Protein AF-X2FZN8-F1 (afdb_monomer)

pLDDT: mean 71.17, std 12.43, range [37.75, 89.12]

Foldseek 3Di:
DLLVVLVVVLCQCVVDPDGGPPPPPPVVNVVSVVLSVCCCVVVPVCCVVCVPCVQPVVCVVQVHPGFPCNPLSVVLVVVNVVQVVVSVVPVPDDDDLSSLVSLLCRLPPVGDVPDDPVNDDLV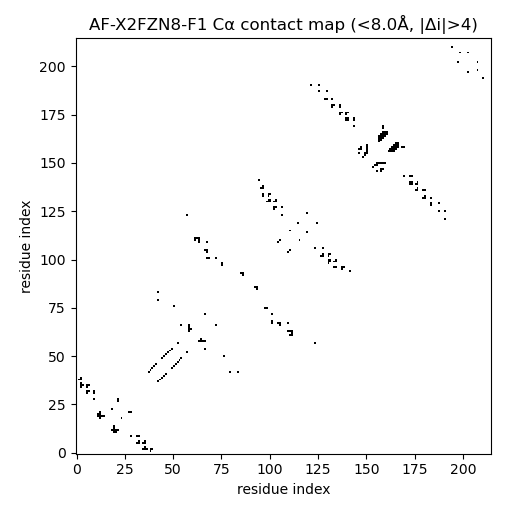SVLSNLVSVLSNVLRVLVVVLVVQVVCVVPVVDPQPPVVNVHNVVSSVVSVVVSVVSVVVSCVVSVVSVVVLPVCPVVDDDPVSVVVSVVSD

Nearest PDB structures (foldseek):
  8d4t-assembly1_N  TM=7.482E-01  e=1.351E-13  Bos taurus
  7vuw-assembly2_N  TM=7.518E-01  e=1.204E-12  Bos taurus
  5z62-assembly1_A  TM=7.438E-01  e=7.696E-13  Homo sapiens
  8pw6-assembly1_n  TM=7.459E-01  e=3.968E-12  Mus musculus
  3omi-assembly2_C  TM=7.260E-01  e=1.494E-10  Cereibacter sphaeroides 2.4.1

Sequence (215 aa):
MIGTAFSMAIRLELAGPGVQYLQADHQLYNVIVTAHAFVMIFFLVMPALIGGFGNIFVPLLIGAVDMAFPRLNNISFWLLPPALGLLLASSFVEQGAGTAMNFITTIINMRAPGLSLHRMPLFAWAVLVTAVLLLLSLPVLAGGITMLLTDRNFNTSFYEPAGGGDLLLYQHLFYLGMVYAILSIGILGFIVWSQHHLYAVGLDVDTRAYFTAAT

Mean predicted aligned error: 15.58 Å

Structure (mmCIF, N/CA/C/O backbone):
data_AF-X2FZN8-F1
#
_entry.id   AF-X2FZN8-F1
#
loop_
_atom_site.group_PDB
_atom_site.id
_atom_site.type_symbol
_atom_site.label_atom_id
_atom_site.label_alt_id
_atom_site.label_comp_id
_atom_site.label_asym_id
_atom_site.label_entity_id
_atom_site.label_seq_id
_atom_site.pdbx_PDB_ins_code
_atom_site.Cartn_x
_atom_site.Cartn_y
_atom_site.Cartn_z
_atom_site.occupancy
_atom_site.B_iso_or_equiv
_atom_site.auth_seq_id
_atom_site.auth_comp_id
_atom_site.auth_asym_id
_atom_site.auth_atom_id
_atom_site.pdbx_PDB_model_num
ATOM 1 N N . MET A 1 1 ? -8.483 6.553 -13.775 1.00 71.56 1 MET A N 1
ATOM 2 C CA . MET A 1 1 ? -8.469 6.746 -15.246 1.00 71.56 1 MET A CA 1
ATOM 3 C C . MET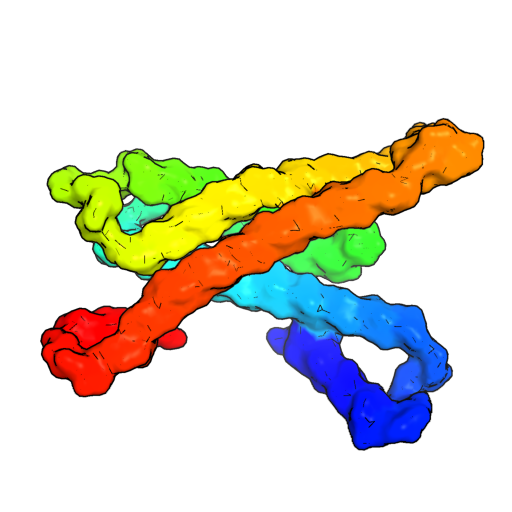 A 1 1 ? -7.064 6.601 -15.837 1.00 71.56 1 MET A C 1
ATOM 5 O O . MET A 1 1 ? -6.929 5.869 -16.805 1.00 71.56 1 MET A O 1
ATOM 9 N N . ILE A 1 2 ? -6.015 7.199 -15.247 1.00 78.44 2 ILE A N 1
ATOM 10 C CA . ILE A 1 2 ? -4.622 7.095 -15.748 1.00 78.44 2 ILE A CA 1
ATOM 11 C C . ILE A 1 2 ? -4.105 5.642 -15.791 1.00 78.44 2 ILE A C 1
ATOM 13 O O . ILE A 1 2 ? -3.610 5.202 -16.823 1.00 78.44 2 ILE A O 1
ATOM 17 N N . GLY A 1 3 ? -4.297 4.854 -14.725 1.00 81.31 3 GLY A N 1
ATOM 18 C CA . GLY A 1 3 ? -3.884 3.440 -14.715 1.00 81.31 3 GLY A CA 1
ATOM 19 C C . GLY A 1 3 ? -4.560 2.608 -15.813 1.00 81.31 3 GLY A C 1
ATOM 20 O O . GLY A 1 3 ? -3.917 1.792 -16.467 1.00 81.31 3 GLY A O 1
ATOM 21 N N . THR A 1 4 ? -5.839 2.865 -16.091 1.00 86.88 4 THR A N 1
ATOM 22 C CA . THR A 1 4 ? -6.588 2.213 -17.174 1.00 86.88 4 THR A CA 1
ATOM 23 C C . THR A 1 4 ? -6.071 2.628 -18.553 1.00 86.88 4 THR A C 1
ATOM 25 O O . THR A 1 4 ? -5.978 1.784 -19.438 1.00 86.88 4 THR A O 1
ATOM 28 N N . ALA A 1 5 ? -5.674 3.893 -18.727 1.00 86.25 5 ALA A N 1
ATOM 29 C CA . ALA A 1 5 ? -5.059 4.376 -19.962 1.00 86.25 5 ALA A CA 1
ATOM 30 C C . ALA A 1 5 ? -3.720 3.673 -20.246 1.00 86.25 5 ALA A C 1
ATOM 32 O O . ALA A 1 5 ? -3.507 3.216 -21.367 1.00 86.25 5 ALA A O 1
ATOM 33 N N . PHE A 1 6 ? -2.868 3.479 -19.231 1.00 81.38 6 PHE A N 1
ATOM 34 C CA . PHE A 1 6 ? -1.651 2.673 -19.383 1.00 81.38 6 PHE A CA 1
ATOM 35 C C . PHE A 1 6 ? -1.959 1.205 -19.708 1.00 81.38 6 PHE A C 1
ATOM 37 O O . PHE A 1 6 ? -1.318 0.634 -20.584 1.00 81.38 6 PHE A O 1
ATOM 44 N N . SER A 1 7 ? -2.992 0.611 -19.096 1.00 87.56 7 SER A N 1
ATOM 45 C CA . SER A 1 7 ? -3.443 -0.746 -19.456 1.00 87.56 7 SER A CA 1
ATOM 46 C C . SER A 1 7 ? -3.858 -0.844 -20.925 1.00 87.56 7 SER A C 1
ATOM 48 O O . SER A 1 7 ? -3.531 -1.817 -21.600 1.00 87.56 7 SER A O 1
ATOM 50 N N . MET A 1 8 ? -4.565 0.168 -21.431 1.00 89.12 8 MET A N 1
ATOM 51 C CA . MET A 1 8 ? -4.979 0.219 -22.831 1.00 89.12 8 MET A CA 1
ATOM 52 C C . MET A 1 8 ? -3.788 0.393 -23.771 1.00 89.12 8 MET A C 1
ATOM 54 O O . MET A 1 8 ? -3.728 -0.308 -24.773 1.00 89.12 8 MET A O 1
ATOM 58 N N . ALA A 1 9 ? -2.817 1.244 -23.433 1.00 83.12 9 ALA A N 1
ATOM 59 C CA . ALA A 1 9 ? -1.590 1.397 -24.215 1.00 83.12 9 ALA A CA 1
ATOM 60 C C . ALA A 1 9 ? -0.804 0.076 -24.317 1.00 83.12 9 ALA A C 1
ATOM 62 O O . ALA A 1 9 ? -0.385 -0.308 -25.405 1.00 83.12 9 ALA A O 1
ATOM 63 N N . ILE A 1 10 ? -0.693 -0.668 -23.211 1.00 84.44 10 ILE A N 1
ATOM 64 C CA . ILE A 1 10 ? -0.064 -1.998 -23.183 1.00 84.44 10 ILE A CA 1
ATOM 65 C C . ILE A 1 10 ? -0.816 -2.975 -24.096 1.00 84.44 10 ILE A C 1
ATOM 67 O O . ILE A 1 10 ? -0.207 -3.669 -24.906 1.00 84.44 10 ILE A O 1
ATOM 71 N N . ARG A 1 11 ? -2.151 -3.017 -23.999 1.00 88.19 11 ARG A N 1
ATOM 72 C CA . ARG A 1 11 ? -2.990 -3.908 -24.820 1.00 88.19 11 ARG A CA 1
ATOM 73 C C . ARG A 1 11 ? -2.940 -3.562 -26.308 1.00 88.19 11 ARG A C 1
ATOM 75 O O . ARG A 1 11 ? -3.023 -4.471 -27.123 1.00 88.19 11 ARG A O 1
ATOM 82 N N . LEU A 1 12 ? -2.814 -2.280 -26.653 1.00 87.88 12 LEU A N 1
ATOM 83 C CA . LEU A 1 12 ? -2.666 -1.825 -28.035 1.00 87.88 12 LEU A CA 1
ATOM 84 C C . LEU A 1 12 ? -1.311 -2.240 -28.621 1.00 87.88 12 LEU A C 1
ATOM 86 O O . LEU A 1 12 ? -1.271 -2.680 -29.764 1.00 87.88 12 LEU A O 1
ATOM 90 N N . GLU A 1 13 ? -0.228 -2.182 -27.840 1.00 81.25 13 GLU A N 1
ATOM 91 C CA . GLU A 1 13 ? 1.081 -2.672 -28.294 1.00 81.25 13 GLU A CA 1
ATOM 92 C C . GLU A 1 13 ? 1.098 -4.200 -28.479 1.00 81.25 13 GLU A C 1
ATOM 94 O O . GLU A 1 13 ? 1.717 -4.709 -29.404 1.00 81.25 13 GLU A O 1
ATOM 99 N N . LEU A 1 14 ? 0.367 -4.939 -27.640 1.00 86.69 14 LEU A N 1
ATOM 100 C CA . LEU A 1 14 ? 0.253 -6.404 -27.696 1.00 86.69 14 LEU A CA 1
ATOM 101 C C . LEU A 1 14 ? -0.835 -6.922 -28.658 1.00 86.69 14 LEU A C 1
ATOM 103 O O . LEU A 1 14 ? -1.095 -8.125 -28.690 1.00 86.69 14 LEU A O 1
ATOM 107 N N . ALA A 1 15 ? -1.499 -6.049 -29.421 1.00 89.12 15 ALA A N 1
ATOM 108 C CA . ALA A 1 15 ? -2.634 -6.431 -30.268 1.00 89.12 15 ALA A CA 1
ATOM 109 C C . ALA A 1 15 ? -2.245 -7.339 -31.452 1.00 89.12 15 ALA A C 1
ATOM 111 O O . ALA A 1 15 ? -3.090 -8.060 -31.983 1.00 89.12 15 ALA A O 1
ATOM 112 N N . GLY A 1 16 ? -0.974 -7.331 -31.852 1.00 83.81 16 GLY A N 1
ATOM 113 C CA . GLY A 1 16 ? -0.423 -8.195 -32.889 1.00 83.81 16 GLY A CA 1
ATOM 114 C C . GLY A 1 16 ? 1.075 -8.428 -32.680 1.00 83.81 16 GLY A C 1
ATOM 115 O O . GLY A 1 16 ? 1.718 -7.684 -31.941 1.00 83.81 16 GLY A O 1
ATOM 116 N N . PRO A 1 17 ? 1.653 -9.470 -33.298 1.00 78.62 17 PRO A N 1
ATOM 117 C CA . PRO A 1 17 ? 3.090 -9.705 -33.233 1.00 78.62 17 PRO A CA 1
ATOM 118 C C . PRO A 1 17 ? 3.859 -8.598 -33.973 1.00 78.62 17 PRO A C 1
ATOM 120 O O . PRO A 1 17 ? 3.476 -8.188 -35.067 1.00 78.62 17 PRO A O 1
ATOM 123 N N . GLY A 1 18 ? 4.974 -8.152 -33.391 1.00 79.12 18 GLY A N 1
ATOM 124 C CA . GLY A 1 18 ? 5.799 -7.064 -33.924 1.00 79.12 18 GLY A CA 1
ATOM 125 C C . GLY A 1 18 ? 5.493 -5.710 -33.283 1.00 79.12 18 GLY A C 1
ATOM 126 O O . GLY A 1 18 ? 4.642 -5.599 -32.408 1.00 79.12 18 GLY A O 1
ATOM 127 N N . VAL A 1 19 ? 6.222 -4.685 -33.710 1.00 83.50 19 VAL A N 1
ATOM 128 C CA . VAL A 1 19 ? 6.100 -3.318 -33.189 1.00 83.50 19 VAL A CA 1
ATOM 129 C C . VAL A 1 19 ? 4.829 -2.678 -33.729 1.00 83.50 19 VAL A C 1
ATOM 131 O O . VAL A 1 19 ? 4.667 -2.607 -34.947 1.00 83.50 19 VAL A O 1
ATOM 134 N N . GLN A 1 20 ? 3.962 -2.191 -32.841 1.00 83.62 20 GLN A N 1
ATOM 135 C CA . GLN A 1 20 ? 2.702 -1.563 -33.248 1.00 83.62 20 GLN A CA 1
ATOM 136 C C . GLN A 1 20 ? 2.790 -0.038 -33.132 1.00 83.62 20 GLN A C 1
ATOM 138 O O . GLN A 1 20 ? 2.893 0.664 -34.137 1.00 83.62 20 GLN A O 1
ATOM 143 N N . TYR A 1 21 ? 2.782 0.481 -31.904 1.00 81.06 21 TYR A N 1
ATOM 144 C CA . TYR A 1 21 ? 2.611 1.903 -31.602 1.00 81.06 21 TYR A CA 1
ATOM 145 C C . TYR A 1 21 ? 3.845 2.523 -30.943 1.00 81.06 21 TYR A C 1
ATOM 147 O O . TYR A 1 21 ? 4.103 3.710 -31.134 1.00 81.06 21 TYR A O 1
ATOM 155 N N . LEU A 1 22 ? 4.637 1.738 -30.209 1.00 74.88 22 LEU A N 1
ATOM 156 C CA . LEU A 1 22 ? 5.800 2.219 -29.454 1.00 74.88 22 LEU A CA 1
ATOM 157 C C . LEU A 1 22 ? 7.109 2.250 -30.256 1.00 74.88 22 LEU A C 1
ATOM 159 O O . LEU A 1 22 ? 8.172 2.417 -29.670 1.00 74.88 22 LEU A O 1
ATOM 163 N N . GLN A 1 23 ? 7.061 2.105 -31.585 1.00 79.75 23 GLN A N 1
ATOM 164 C CA . GLN A 1 23 ? 8.223 2.279 -32.478 1.00 79.75 23 GLN A CA 1
ATOM 165 C C . GLN A 1 23 ? 9.492 1.497 -32.057 1.00 79.75 23 GLN A C 1
ATOM 167 O O . GLN A 1 23 ? 10.608 1.948 -32.296 1.00 79.75 23 GLN A O 1
ATOM 172 N N . ALA A 1 24 ? 9.326 0.312 -31.460 1.00 75.88 24 ALA A N 1
ATOM 173 C CA . ALA A 1 24 ? 10.389 -0.561 -30.951 1.00 75.88 24 ALA A CA 1
ATOM 174 C C . ALA A 1 24 ? 11.104 -0.055 -29.684 1.00 75.88 24 ALA A C 1
ATOM 176 O O . ALA A 1 24 ? 12.127 -0.614 -29.290 1.00 75.88 24 ALA A O 1
ATOM 177 N N . ASP A 1 25 ? 10.565 0.960 -29.006 1.00 71.88 25 ASP A N 1
ATOM 178 C CA . ASP A 1 25 ? 11.080 1.413 -27.717 1.00 71.88 25 ASP A CA 1
ATOM 179 C C . ASP A 1 25 ? 10.605 0.491 -26.581 1.00 71.88 25 ASP A C 1
ATOM 181 O O . ASP A 1 25 ? 9.579 0.691 -25.920 1.00 71.88 25 ASP A O 1
ATOM 185 N N . HIS A 1 26 ? 11.389 -0.561 -26.352 1.00 69.38 26 HIS A N 1
ATOM 186 C CA . HIS A 1 26 ? 11.150 -1.535 -25.290 1.00 69.38 26 HIS A CA 1
ATOM 187 C C . HIS A 1 26 ? 11.318 -0.948 -23.882 1.00 69.38 26 HIS A C 1
ATOM 189 O O . HIS A 1 26 ? 10.719 -1.455 -22.931 1.00 69.38 26 HIS A O 1
ATOM 195 N N . GLN A 1 27 ? 12.103 0.122 -23.728 1.00 54.25 27 GLN A N 1
ATOM 196 C CA . GLN A 1 27 ? 12.298 0.755 -22.429 1.00 54.25 27 GLN A CA 1
ATOM 197 C C . GLN A 1 27 ? 11.059 1.555 -22.033 1.00 54.25 27 GLN A C 1
ATOM 199 O O . GLN A 1 27 ? 10.583 1.431 -20.903 1.00 54.25 27 GLN A O 1
ATOM 204 N N . LEU A 1 28 ? 10.486 2.311 -22.972 1.00 67.38 28 LEU A N 1
ATOM 205 C CA . LEU A 1 28 ? 9.227 3.018 -22.764 1.00 67.38 28 LEU A CA 1
ATOM 206 C C . LEU A 1 28 ? 8.085 2.048 -22.430 1.00 67.38 28 LEU A C 1
ATOM 208 O O . LEU A 1 28 ? 7.311 2.309 -21.509 1.00 67.38 28 LEU A O 1
ATOM 212 N N . TYR A 1 29 ? 8.019 0.896 -23.104 1.00 68.25 29 TYR A N 1
ATOM 213 C CA . TYR A 1 29 ? 7.052 -0.154 -22.776 1.00 68.25 29 TYR A CA 1
ATOM 214 C C . TYR A 1 29 ? 7.185 -0.630 -21.318 1.00 68.25 29 TYR A C 1
ATOM 216 O O . TYR A 1 29 ? 6.196 -0.663 -20.583 1.00 68.25 29 TYR A O 1
ATOM 224 N N . ASN A 1 30 ? 8.407 -0.925 -20.862 1.00 64.38 30 ASN A N 1
ATOM 225 C CA . ASN A 1 30 ? 8.654 -1.359 -19.484 1.00 64.38 30 ASN A CA 1
ATOM 226 C C . ASN A 1 30 ? 8.281 -0.282 -18.454 1.00 64.38 30 ASN A C 1
ATOM 228 O O . ASN A 1 30 ? 7.717 -0.605 -17.409 1.00 64.38 30 ASN A O 1
ATOM 232 N N . VAL A 1 31 ? 8.537 0.994 -18.755 1.00 67.00 31 VAL A N 1
ATOM 233 C CA . VAL A 1 31 ? 8.130 2.127 -17.906 1.00 67.00 31 VAL A CA 1
ATOM 234 C C . VAL A 1 31 ? 6.606 2.239 -17.820 1.00 67.00 31 VAL A C 1
ATOM 236 O O . VAL A 1 31 ? 6.066 2.445 -16.736 1.00 67.00 31 VAL A O 1
ATOM 239 N N . ILE A 1 32 ? 5.886 2.057 -18.931 1.00 71.75 32 ILE A N 1
ATOM 240 C CA . ILE A 1 32 ? 4.415 2.086 -18.942 1.00 71.75 32 ILE A CA 1
ATOM 241 C C . ILE A 1 32 ? 3.839 0.918 -18.127 1.00 71.75 32 ILE A C 1
ATOM 243 O O . ILE A 1 32 ? 2.883 1.108 -17.372 1.00 71.75 32 ILE A O 1
ATOM 247 N N . VAL A 1 33 ? 4.420 -0.281 -18.239 1.00 68.81 33 VAL A N 1
ATOM 248 C CA . VAL A 1 33 ? 3.990 -1.472 -17.485 1.00 68.81 33 VAL A CA 1
ATOM 249 C C . VAL A 1 33 ? 4.201 -1.294 -15.983 1.00 68.81 33 VAL A C 1
ATOM 251 O O . VAL A 1 33 ? 3.292 -1.573 -15.197 1.00 68.81 33 VAL A O 1
ATOM 254 N N . THR A 1 34 ? 5.367 -0.800 -15.565 1.00 62.66 34 THR A N 1
ATOM 255 C CA . THR A 1 34 ? 5.637 -0.560 -14.142 1.00 62.66 34 THR A CA 1
ATOM 256 C C . THR A 1 34 ? 4.762 0.571 -13.606 1.00 62.66 34 THR A C 1
ATOM 258 O O . THR A 1 34 ? 4.095 0.385 -12.588 1.00 62.66 34 THR A O 1
ATOM 261 N N . ALA A 1 35 ? 4.639 1.691 -14.325 1.00 68.81 35 ALA A N 1
ATOM 262 C CA . ALA A 1 35 ? 3.748 2.790 -13.950 1.00 68.81 35 ALA A CA 1
ATOM 263 C C . ALA A 1 35 ? 2.280 2.340 -13.833 1.00 68.81 35 ALA A C 1
ATOM 265 O O . ALA A 1 35 ? 1.588 2.736 -12.893 1.00 68.81 35 ALA A O 1
ATOM 266 N N . HIS A 1 36 ? 1.802 1.469 -14.730 1.00 77.31 36 HIS A N 1
ATOM 267 C CA . HIS A 1 36 ? 0.475 0.861 -14.626 1.00 77.31 36 HIS A CA 1
ATOM 268 C C . HIS A 1 36 ? 0.303 0.103 -13.303 1.00 77.31 36 HIS A C 1
ATOM 270 O O . HIS A 1 36 ? -0.671 0.344 -12.586 1.00 77.31 36 HIS A O 1
ATOM 276 N N . ALA A 1 37 ? 1.249 -0.774 -12.956 1.00 69.25 37 ALA A N 1
ATOM 277 C CA . ALA A 1 37 ? 1.183 -1.570 -11.734 1.00 69.25 37 ALA A CA 1
ATOM 278 C C . ALA A 1 37 ? 1.188 -0.692 -10.470 1.00 69.25 37 ALA A C 1
ATOM 280 O O . ALA A 1 37 ? 0.327 -0.860 -9.604 1.00 69.25 37 ALA A O 1
ATOM 281 N N . PHE A 1 38 ? 2.089 0.292 -10.391 1.00 68.94 38 PHE A N 1
ATOM 282 C CA . PHE A 1 38 ? 2.173 1.203 -9.246 1.00 68.94 38 PHE A CA 1
ATOM 283 C C . PHE A 1 38 ? 0.908 2.057 -9.086 1.00 68.94 38 PHE A C 1
ATOM 285 O O . PHE A 1 38 ? 0.356 2.138 -7.988 1.00 68.94 38 PHE A O 1
ATOM 292 N N . VAL A 1 39 ? 0.389 2.636 -10.176 1.00 78.56 39 VAL A N 1
ATOM 293 C CA . VAL A 1 39 ? -0.843 3.442 -10.135 1.00 78.56 39 VAL A CA 1
ATOM 294 C C . VAL A 1 39 ? -2.048 2.594 -9.723 1.00 78.56 39 VAL A C 1
ATOM 296 O O . VAL A 1 39 ? -2.865 3.035 -8.916 1.00 78.56 39 VAL A O 1
ATOM 299 N N . MET A 1 40 ? -2.181 1.372 -10.243 1.00 80.12 40 MET A N 1
ATOM 300 C CA . MET A 1 40 ? -3.319 0.514 -9.905 1.00 80.12 40 MET A CA 1
ATOM 301 C C . MET A 1 40 ? -3.260 0.026 -8.455 1.00 80.12 40 MET A C 1
ATOM 303 O O . MET A 1 40 ? -4.282 0.026 -7.774 1.00 80.12 40 MET A O 1
ATOM 307 N N . ILE A 1 41 ? -2.088 -0.352 -7.946 1.00 74.00 41 ILE A N 1
ATOM 308 C CA . ILE A 1 41 ? -1.973 -0.893 -6.588 1.00 74.00 41 ILE A CA 1
ATOM 309 C C . ILE A 1 41 ? -2.009 0.231 -5.543 1.00 74.00 41 ILE A C 1
ATOM 311 O O . ILE A 1 41 ? -2.880 0.225 -4.671 1.00 74.00 41 ILE A O 1
ATOM 315 N N . PHE A 1 42 ? -1.118 1.219 -5.640 1.00 71.56 42 PHE A N 1
ATOM 316 C CA . PHE A 1 42 ? -0.943 2.235 -4.596 1.00 71.56 42 PHE A CA 1
ATOM 317 C C . PHE A 1 42 ? -1.916 3.410 -4.693 1.00 71.56 42 PHE A C 1
ATOM 319 O O . PHE A 1 42 ? -2.186 4.042 -3.675 1.00 71.56 42 PHE A O 1
ATOM 326 N N . PHE A 1 43 ? -2.468 3.697 -5.877 1.00 76.75 43 PHE A N 1
ATOM 327 C CA . PHE A 1 43 ? -3.330 4.870 -6.090 1.00 76.75 43 PHE A CA 1
ATOM 328 C C . PHE A 1 43 ? -4.786 4.540 -6.417 1.00 76.75 43 PHE A C 1
ATOM 330 O O . PHE A 1 43 ? -5.627 5.438 -6.399 1.00 76.75 43 PHE A O 1
ATOM 337 N N . LEU A 1 44 ? -5.112 3.269 -6.668 1.00 79.38 44 LEU A N 1
ATOM 338 C CA . LEU A 1 44 ? -6.491 2.826 -6.870 1.00 79.38 44 LEU A CA 1
ATOM 339 C C . LEU A 1 44 ? -6.912 1.798 -5.818 1.00 79.38 44 LEU A C 1
ATOM 341 O O . LEU A 1 44 ? -7.806 2.084 -5.029 1.00 79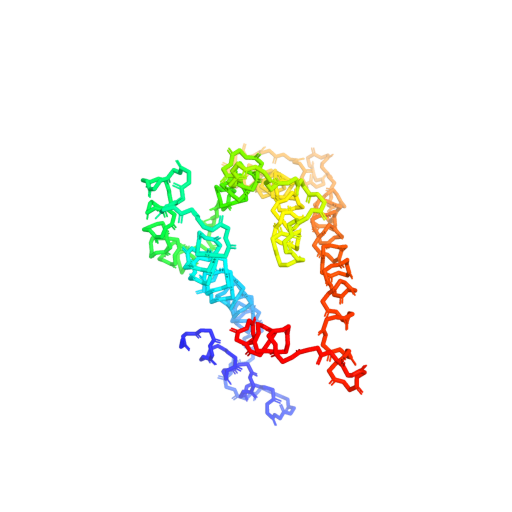.38 44 LEU A O 1
ATOM 345 N N . VAL A 1 45 ? -6.269 0.630 -5.771 1.00 78.81 45 VAL A N 1
ATOM 346 C CA . VAL A 1 45 ? -6.711 -0.487 -4.921 1.00 78.81 45 VAL A CA 1
ATOM 347 C C . VAL A 1 45 ? -6.523 -0.179 -3.437 1.00 78.81 45 VAL A C 1
ATOM 349 O O . VAL A 1 45 ? -7.494 -0.255 -2.685 1.00 78.81 45 VAL A O 1
ATOM 352 N N . MET A 1 46 ? -5.317 0.207 -3.000 1.00 79.25 46 MET A N 1
ATOM 353 C CA . MET A 1 46 ? -5.093 0.521 -1.584 1.00 79.25 46 MET A CA 1
ATOM 354 C C . MET A 1 46 ? -5.935 1.717 -1.113 1.00 79.25 46 MET A C 1
ATOM 356 O O . MET A 1 46 ? -6.618 1.579 -0.099 1.00 79.25 46 MET A O 1
ATOM 360 N N . PRO A 1 47 ? -5.993 2.865 -1.817 1.00 79.56 47 PRO A N 1
ATOM 361 C CA . PRO A 1 47 ? -6.809 3.982 -1.359 1.00 79.56 47 PRO A CA 1
ATOM 362 C C . PRO A 1 47 ? -8.303 3.679 -1.386 1.00 79.56 47 PRO A C 1
ATOM 364 O O . PRO A 1 47 ? -9.003 4.135 -0.494 1.00 79.56 47 PRO A O 1
ATOM 367 N N . ALA A 1 48 ? -8.807 2.897 -2.347 1.00 81.25 48 ALA A N 1
ATOM 368 C CA . ALA A 1 48 ? -10.223 2.539 -2.378 1.00 81.25 48 ALA A CA 1
ATOM 369 C C . ALA A 1 48 ? -10.593 1.580 -1.238 1.00 81.25 48 ALA A C 1
ATOM 371 O O . ALA A 1 48 ? -11.521 1.861 -0.482 1.00 81.25 48 ALA A O 1
ATOM 372 N N . LEU A 1 49 ? -9.854 0.476 -1.085 1.00 76.06 49 LEU A N 1
ATOM 373 C CA . LEU A 1 49 ? -10.165 -0.564 -0.099 1.00 76.06 49 LEU A CA 1
ATOM 374 C C . LEU A 1 49 ? -9.811 -0.140 1.327 1.00 76.06 49 LEU A C 1
ATOM 376 O O . LEU A 1 49 ? -10.614 -0.283 2.243 1.00 76.06 49 LEU A O 1
ATOM 380 N N . ILE A 1 50 ? -8.612 0.396 1.523 1.00 74.38 50 ILE A N 1
ATOM 381 C CA . ILE A 1 50 ? -8.084 0.721 2.848 1.00 74.38 50 ILE A CA 1
ATOM 382 C C . ILE A 1 50 ? -8.458 2.158 3.231 1.00 74.38 50 ILE A C 1
ATOM 384 O O . ILE A 1 50 ? -8.910 2.406 4.345 1.00 74.38 50 ILE A O 1
ATOM 388 N N . GLY A 1 51 ? -8.302 3.109 2.308 1.00 76.00 51 GLY A N 1
ATOM 389 C CA . GLY A 1 51 ? -8.582 4.525 2.564 1.00 76.00 51 GLY A CA 1
ATOM 390 C C . GLY A 1 51 ? -10.068 4.890 2.517 1.00 76.00 51 GLY A C 1
ATOM 391 O O . GLY A 1 51 ? -10.533 5.628 3.375 1.00 76.00 51 GLY A O 1
ATOM 392 N N . GLY A 1 52 ? -10.820 4.397 1.534 1.00 78.94 52 GLY A N 1
ATOM 393 C CA . GLY A 1 52 ? -12.241 4.693 1.358 1.00 78.94 52 GLY A CA 1
ATOM 394 C C . GLY A 1 52 ? -13.098 3.775 2.214 1.00 78.94 52 GLY A C 1
ATOM 395 O O . GLY A 1 52 ? -13.640 4.183 3.240 1.00 78.94 52 GLY A O 1
ATOM 396 N N . PHE A 1 53 ? -13.180 2.508 1.813 1.00 78.12 53 PHE A N 1
ATOM 397 C CA . PHE A 1 53 ? -14.000 1.515 2.498 1.00 78.12 53 PHE A CA 1
ATOM 398 C C . PHE A 1 53 ? -13.541 1.265 3.934 1.00 78.12 53 PHE A C 1
ATOM 400 O O . PHE A 1 53 ? -14.379 1.208 4.828 1.00 78.12 53 PHE A O 1
ATOM 407 N N . GLY A 1 54 ? -12.232 1.195 4.185 1.00 77.94 54 GLY A N 1
ATOM 408 C CA . GLY A 1 54 ? -11.695 1.056 5.537 1.00 77.94 54 GLY A CA 1
ATOM 409 C C . GLY A 1 54 ? -12.123 2.194 6.469 1.00 77.94 54 GLY A C 1
ATOM 410 O O . GLY A 1 54 ? -12.639 1.925 7.547 1.00 77.94 54 GLY A O 1
ATOM 411 N N . ASN A 1 55 ? -12.000 3.456 6.051 1.00 80.44 55 ASN A N 1
ATOM 412 C CA . ASN A 1 55 ? -12.375 4.593 6.902 1.00 80.44 55 ASN A CA 1
ATOM 413 C C . ASN A 1 55 ? -13.886 4.763 7.096 1.00 80.44 55 ASN A C 1
ATOM 415 O O . ASN A 1 55 ? -14.297 5.337 8.099 1.00 80.44 55 ASN A O 1
ATOM 419 N N . ILE A 1 56 ? -14.708 4.280 6.162 1.00 79.81 56 ILE A N 1
ATOM 420 C CA . ILE A 1 56 ? -16.172 4.367 6.260 1.00 79.81 56 ILE A CA 1
ATOM 421 C C . ILE A 1 56 ? -16.729 3.186 7.058 1.00 79.81 56 ILE A C 1
ATOM 423 O O . ILE A 1 56 ? -17.489 3.368 8.008 1.00 79.81 56 ILE A O 1
ATOM 427 N N . PHE A 1 57 ? -16.359 1.963 6.678 1.00 75.31 57 PHE A N 1
ATOM 428 C CA . PHE A 1 57 ? -16.967 0.763 7.234 1.00 75.31 57 PHE A CA 1
ATOM 429 C C . PHE A 1 57 ? -16.324 0.321 8.540 1.00 75.31 57 PHE A C 1
ATOM 431 O O . PHE A 1 57 ? -17.049 -0.152 9.404 1.00 75.31 57 PHE A O 1
ATOM 438 N N . VAL A 1 58 ? -15.012 0.476 8.750 1.00 77.25 58 VAL A N 1
ATOM 439 C CA . VAL A 1 58 ? -14.395 -0.020 9.996 1.00 77.25 58 VAL A CA 1
ATOM 440 C C . VAL A 1 58 ? -15.000 0.647 11.239 1.00 77.25 58 VAL A C 1
ATOM 442 O O . VAL A 1 58 ? -15.418 -0.107 12.118 1.00 77.25 58 VAL A O 1
ATOM 445 N N . PRO A 1 59 ? -15.149 1.988 11.330 1.00 80.56 59 PRO A N 1
ATOM 446 C CA . PRO A 1 59 ? -15.794 2.621 12.484 1.00 80.56 59 PRO A CA 1
ATOM 447 C C . PRO A 1 59 ? -17.260 2.208 12.639 1.00 80.56 59 PRO A C 1
ATOM 449 O O . PRO A 1 59 ? -17.690 1.857 13.737 1.00 80.56 59 PRO A O 1
ATOM 452 N N . LEU A 1 60 ? -18.001 2.155 11.528 1.00 84.38 60 LEU A N 1
ATOM 453 C CA . LEU A 1 60 ? -19.416 1.784 11.516 1.00 84.38 60 LEU A CA 1
ATOM 454 C C . LEU A 1 60 ? -19.642 0.344 12.005 1.00 84.38 60 LEU A C 1
ATOM 456 O O . LEU A 1 60 ? -20.534 0.095 12.812 1.00 84.38 60 LEU A O 1
ATOM 460 N N . LEU A 1 61 ? -18.814 -0.599 11.552 1.00 81.25 61 LEU A N 1
ATOM 461 C CA . LEU A 1 61 ? -18.933 -2.024 11.863 1.00 81.25 61 LEU A CA 1
ATOM 462 C C . LEU A 1 61 ? -18.544 -2.368 13.303 1.00 81.25 61 LEU A C 1
ATOM 464 O O . LEU A 1 61 ? -19.026 -3.364 13.837 1.00 81.25 61 LEU A O 1
ATOM 468 N N . ILE A 1 62 ? -17.680 -1.569 13.935 1.00 73.38 62 ILE A N 1
ATOM 469 C CA . ILE A 1 62 ? -17.297 -1.754 15.344 1.00 73.38 62 ILE A CA 1
ATOM 470 C C . ILE A 1 62 ? -18.072 -0.835 16.298 1.00 73.38 62 ILE A C 1
ATOM 472 O O . ILE A 1 62 ? -17.828 -0.877 17.503 1.00 73.38 62 ILE A O 1
ATOM 476 N N . GLY A 1 63 ? -18.990 -0.011 15.779 1.00 82.75 63 GLY A N 1
ATOM 477 C CA . GLY A 1 63 ? -19.768 0.955 16.559 1.00 82.75 63 GLY A CA 1
ATOM 478 C C . GLY A 1 63 ? -18.942 2.120 17.118 1.00 82.75 63 GLY A C 1
ATOM 479 O O . GLY A 1 63 ? -19.340 2.729 18.110 1.00 82.75 63 GLY A O 1
ATOM 480 N N . ALA A 1 64 ? -17.782 2.412 16.526 1.00 87.25 64 ALA A N 1
ATOM 481 C CA . ALA A 1 64 ? -16.951 3.547 16.907 1.00 87.25 64 ALA A CA 1
ATOM 482 C C . ALA A 1 64 ? -17.455 4.838 16.248 1.00 87.25 64 ALA A C 1
ATOM 484 O O . ALA A 1 64 ? -17.893 4.841 15.099 1.00 87.25 64 ALA A O 1
ATOM 485 N N . VAL A 1 65 ? -17.357 5.946 16.985 1.00 86.50 65 VAL A N 1
ATOM 486 C CA . VAL A 1 65 ? -17.765 7.275 16.501 1.00 86.50 65 VAL A CA 1
ATOM 487 C C . VAL A 1 65 ? -16.806 7.802 15.425 1.00 86.50 65 VAL A C 1
ATOM 489 O O . VAL A 1 65 ? -17.253 8.464 14.495 1.00 86.50 65 VAL A O 1
ATOM 492 N N . ASP A 1 66 ? -15.504 7.515 15.545 1.00 84.06 66 ASP A N 1
ATOM 493 C CA . ASP A 1 66 ? -14.457 7.922 14.596 1.00 84.06 66 ASP A CA 1
ATOM 494 C C . ASP A 1 66 ? -13.188 7.050 14.777 1.00 84.06 66 ASP A C 1
ATOM 496 O O . ASP A 1 66 ? -13.106 6.231 15.698 1.00 84.06 66 ASP A O 1
ATOM 500 N N . MET A 1 67 ? -12.189 7.230 13.909 1.00 84.12 67 MET A N 1
ATOM 501 C CA . MET A 1 67 ? -10.863 6.594 13.959 1.00 84.12 67 MET A CA 1
ATOM 502 C C . MET A 1 67 ? -9.989 7.127 15.117 1.00 84.12 67 MET A C 1
ATOM 504 O O . MET A 1 67 ? -10.176 8.245 15.588 1.00 84.12 67 MET A O 1
ATOM 508 N N . ALA A 1 68 ? -8.968 6.365 15.544 1.00 72.81 68 ALA A N 1
ATOM 509 C CA . ALA A 1 68 ? -8.133 6.668 16.732 1.00 72.81 68 ALA A CA 1
ATOM 510 C C . ALA A 1 68 ? -7.420 8.011 16.660 1.00 72.81 68 ALA A C 1
ATOM 512 O O . ALA A 1 68 ? -7.301 8.746 17.641 1.00 72.81 68 ALA A O 1
ATOM 513 N N . PHE A 1 69 ? -6.919 8.308 15.466 1.00 82.25 69 PHE A N 1
ATOM 514 C CA . PHE A 1 69 ? -6.140 9.493 15.175 1.00 82.25 69 PHE A CA 1
ATOM 515 C C . PHE A 1 69 ? -6.775 10.213 13.981 1.00 82.25 69 PHE A C 1
ATOM 517 O O . PHE A 1 69 ? -6.224 10.154 12.879 1.00 82.25 69 PHE A O 1
ATOM 524 N N . PRO A 1 70 ? -7.909 10.922 14.161 1.00 78.62 70 PRO A N 1
ATOM 525 C CA . PRO A 1 70 ? -8.652 11.524 13.048 1.00 78.62 70 PRO A CA 1
ATOM 526 C C . PRO A 1 70 ? -7.792 12.478 12.215 1.00 78.62 70 PRO A C 1
ATOM 528 O O . PRO A 1 70 ? -7.867 12.513 10.990 1.00 78.62 70 PRO A O 1
ATOM 531 N N . ARG A 1 71 ? -6.886 13.212 12.877 1.00 77.12 71 ARG A N 1
ATOM 532 C CA . ARG A 1 71 ? -5.959 14.142 12.217 1.00 77.12 71 ARG A CA 1
ATOM 533 C C . ARG A 1 71 ? -4.892 13.424 11.388 1.00 77.12 71 ARG A C 1
ATOM 535 O O . ARG A 1 71 ? -4.598 13.871 10.286 1.00 77.12 71 ARG A O 1
ATOM 542 N N . LEU A 1 72 ? -4.338 12.316 11.884 1.00 75.50 72 LEU A N 1
ATOM 543 C CA . LEU A 1 72 ? -3.352 11.520 11.143 1.00 75.50 72 LEU A CA 1
ATOM 544 C C . LEU A 1 72 ? -4.012 10.782 9.973 1.00 75.50 72 LEU A C 1
ATOM 546 O O . LEU A 1 72 ? -3.441 10.712 8.888 1.00 75.50 72 LEU A O 1
ATOM 550 N N . ASN A 1 73 ? -5.247 10.316 10.166 1.00 80.25 73 ASN A N 1
ATOM 551 C CA . ASN A 1 73 ? -6.056 9.735 9.105 1.00 80.25 73 ASN A CA 1
ATOM 552 C C . ASN A 1 73 ? -6.353 10.755 7.992 1.00 80.25 73 ASN A C 1
ATOM 554 O O . ASN A 1 73 ? -6.147 10.463 6.817 1.00 80.25 73 ASN A O 1
ATOM 558 N N . ASN A 1 74 ? -6.724 11.989 8.353 1.00 82.62 74 ASN A N 1
ATOM 559 C CA . ASN A 1 74 ? -6.910 13.078 7.393 1.00 82.62 74 ASN A CA 1
ATOM 560 C C . ASN A 1 74 ? -5.607 13.390 6.633 1.00 82.62 74 ASN A C 1
ATOM 562 O O . ASN A 1 74 ? -5.610 13.485 5.409 1.00 82.62 74 ASN A O 1
ATOM 566 N N . ILE A 1 75 ? -4.467 13.469 7.334 1.00 80.50 75 ILE A N 1
ATOM 567 C CA . ILE A 1 75 ? -3.153 13.656 6.695 1.00 80.50 75 ILE A CA 1
ATOM 568 C C . ILE A 1 75 ? -2.837 12.514 5.719 1.00 80.50 75 ILE A C 1
ATOM 570 O O . ILE A 1 75 ? -2.306 12.783 4.648 1.00 80.50 75 ILE A O 1
ATOM 574 N N . SER A 1 76 ? -3.192 11.263 6.035 1.00 73.88 76 SER A N 1
ATOM 575 C CA . SER A 1 76 ? -2.951 10.124 5.137 1.00 73.88 76 SER A CA 1
ATOM 576 C C . SER A 1 76 ? -3.670 10.261 3.790 1.00 73.88 76 SER A C 1
ATOM 578 O O . SER A 1 76 ? -3.097 9.915 2.760 1.00 73.88 76 SER A O 1
ATOM 580 N N . PHE A 1 77 ? -4.874 10.848 3.776 1.00 79.88 77 PHE A N 1
ATOM 581 C CA . PHE A 1 77 ? -5.584 11.184 2.543 1.00 79.88 77 PHE A CA 1
ATOM 582 C C . PHE A 1 77 ? -4.892 12.325 1.791 1.00 79.88 77 PHE A C 1
ATOM 584 O O . PHE A 1 77 ? -4.642 12.214 0.594 1.00 79.88 77 PHE A O 1
ATOM 591 N N . TRP A 1 78 ? -4.525 13.402 2.491 1.00 78.62 78 TRP A N 1
ATOM 592 C CA . TRP A 1 78 ? -3.846 14.551 1.881 1.00 78.62 78 TRP A CA 1
ATOM 593 C C . TRP A 1 78 ? -2.430 14.254 1.406 1.00 78.62 78 TRP A C 1
ATOM 595 O O . TRP A 1 78 ? -1.912 14.999 0.581 1.00 78.62 78 TRP A O 1
ATOM 605 N N . LEU A 1 79 ? -1.816 13.168 1.875 1.00 77.44 79 LEU A N 1
ATOM 606 C CA . LEU A 1 79 ? -0.560 12.675 1.332 1.00 77.44 79 LEU A CA 1
ATOM 607 C C . LEU A 1 79 ? -0.741 12.001 -0.034 1.00 77.44 79 LEU A C 1
ATOM 609 O O . LEU A 1 79 ? 0.231 11.933 -0.774 1.00 77.44 79 LEU A O 1
ATOM 613 N N . LEU A 1 80 ? -1.945 11.545 -0.411 1.00 77.62 80 LEU A N 1
ATOM 614 C CA . LEU A 1 80 ? -2.167 10.847 -1.685 1.00 77.62 80 LEU A CA 1
ATOM 615 C C . LEU A 1 80 ? -1.973 11.750 -2.917 1.00 77.62 80 LEU A C 1
ATOM 617 O O . LEU A 1 80 ? -1.266 11.322 -3.825 1.00 77.62 80 LEU A O 1
ATOM 621 N N . PRO A 1 81 ? -2.518 12.984 -3.002 1.00 77.69 81 PRO A N 1
ATOM 622 C CA . PRO A 1 81 ? -2.253 13.871 -4.139 1.00 77.69 81 PRO A CA 1
ATOM 623 C C . PRO A 1 81 ? -0.770 14.240 -4.337 1.00 77.69 81 PRO A C 1
ATOM 625 O O . PRO A 1 81 ? -0.286 14.098 -5.461 1.00 77.69 81 PRO A O 1
ATOM 628 N N . PRO A 1 82 ? -0.006 14.661 -3.305 1.00 72.19 82 PRO A N 1
ATOM 629 C CA . PRO A 1 82 ? 1.424 14.871 -3.447 1.00 72.19 82 PRO A CA 1
ATOM 630 C C . PRO A 1 82 ? 2.175 13.554 -3.629 1.00 72.19 82 PRO A C 1
ATOM 632 O O . PRO A 1 82 ? 3.151 13.580 -4.350 1.00 72.19 82 PRO A O 1
ATOM 635 N N . ALA A 1 83 ? 1.735 12.406 -3.100 1.00 64.94 83 ALA A N 1
ATOM 636 C CA . ALA A 1 83 ? 2.338 11.107 -3.417 1.00 64.94 83 ALA A CA 1
ATOM 637 C C . ALA A 1 83 ? 2.091 10.686 -4.870 1.00 64.94 83 ALA A C 1
ATOM 639 O O . ALA A 1 83 ? 2.941 10.025 -5.439 1.00 64.94 83 ALA A O 1
ATOM 640 N N . LEU A 1 84 ? 0.970 11.070 -5.490 1.00 69.69 84 LEU A N 1
ATOM 641 C CA . LEU A 1 84 ? 0.700 10.829 -6.911 1.00 69.69 84 LEU A CA 1
ATOM 642 C C . LEU A 1 84 ? 1.538 11.767 -7.778 1.00 69.69 84 LEU A C 1
ATOM 644 O O . LEU A 1 84 ? 2.139 11.327 -8.750 1.00 69.69 84 LEU A O 1
ATOM 648 N N . GLY A 1 85 ? 1.604 13.050 -7.413 1.00 66.75 85 GLY A N 1
ATOM 649 C CA . GLY A 1 85 ? 2.502 14.012 -8.053 1.00 66.75 85 GLY A CA 1
ATOM 650 C C . GLY A 1 85 ? 3.964 13.599 -7.901 1.00 66.75 85 GLY A C 1
ATOM 651 O O . GLY A 1 85 ? 4.723 13.650 -8.863 1.00 66.75 85 GLY A O 1
ATOM 652 N N . LEU A 1 86 ? 4.324 13.101 -6.719 1.00 62.56 86 LEU A N 1
ATOM 653 C CA . LEU A 1 86 ? 5.610 12.497 -6.446 1.00 62.56 86 LEU A CA 1
ATOM 654 C C . LEU A 1 86 ? 5.760 11.187 -7.189 1.00 62.56 86 LEU A C 1
ATOM 656 O O . LEU A 1 86 ? 6.835 11.046 -7.690 1.00 62.56 86 LEU A O 1
ATOM 660 N N . LEU A 1 87 ? 4.773 10.303 -7.369 1.00 61.94 87 LEU A N 1
ATOM 661 C CA . LEU A 1 87 ? 4.896 9.065 -8.163 1.00 61.94 87 LEU A CA 1
ATOM 662 C C . LEU A 1 87 ? 5.191 9.382 -9.630 1.00 61.94 87 LEU A C 1
ATOM 664 O O . LEU A 1 87 ? 6.061 8.785 -10.260 1.00 61.94 87 LEU A O 1
ATOM 668 N N . LEU A 1 88 ? 4.461 10.358 -10.167 1.00 61.62 88 LEU A N 1
ATOM 669 C CA . LEU A 1 88 ? 4.675 10.874 -11.513 1.00 61.62 88 LEU A CA 1
ATOM 670 C C . LEU A 1 88 ? 6.047 11.559 -11.639 1.00 61.62 88 LEU A C 1
ATOM 672 O O . LEU A 1 88 ? 6.652 11.496 -12.704 1.00 61.62 88 LEU A O 1
ATOM 676 N N . ALA A 1 89 ? 6.566 12.149 -10.556 1.00 53.72 89 ALA A N 1
ATOM 677 C CA . ALA A 1 89 ? 7.952 12.611 -10.456 1.00 53.72 89 ALA A CA 1
ATOM 678 C C . ALA A 1 89 ? 8.950 11.486 -10.062 1.00 53.72 89 ALA A C 1
ATOM 680 O O . ALA A 1 89 ? 10.149 11.588 -10.328 1.00 53.72 89 ALA A O 1
ATOM 681 N N . SER A 1 90 ? 8.470 10.382 -9.477 1.00 41.81 90 SER A N 1
ATOM 682 C CA . SER A 1 90 ? 9.213 9.303 -8.808 1.00 41.81 90 SER A CA 1
ATOM 683 C C . SER A 1 90 ? 9.481 8.144 -9.752 1.00 41.81 90 SER A C 1
ATOM 685 O O . SER A 1 90 ? 9.850 7.051 -9.320 1.00 41.81 90 SER A O 1
ATOM 687 N N . SER A 1 91 ? 9.581 8.459 -11.037 1.00 49.12 91 SER A N 1
ATOM 688 C CA . SER A 1 91 ? 10.771 8.004 -11.752 1.00 49.12 91 SER A CA 1
ATOM 689 C C . SER A 1 91 ? 12.066 8.093 -10.900 1.00 49.12 91 SER A C 1
ATOM 691 O O . SER A 1 91 ? 13.000 7.358 -11.197 1.00 49.12 91 SER A O 1
ATOM 693 N N . PHE A 1 92 ? 12.109 8.888 -9.806 1.00 37.75 92 PHE A N 1
ATOM 694 C CA . PHE A 1 92 ? 13.129 8.865 -8.747 1.00 37.75 92 PHE A CA 1
ATOM 695 C C . PHE A 1 92 ? 12.623 9.087 -7.273 1.00 37.75 92 PHE A C 1
ATOM 697 O O . PHE A 1 92 ? 12.810 10.182 -6.760 1.00 37.75 92 PHE A O 1
ATOM 704 N N . VAL A 1 93 ? 12.140 8.050 -6.539 1.00 39.56 93 VAL A N 1
ATOM 705 C CA . VAL A 1 93 ? 12.095 7.902 -5.025 1.00 39.56 93 VAL A CA 1
ATOM 706 C C . VAL A 1 93 ? 10.735 8.021 -4.259 1.00 39.56 93 VAL A C 1
ATOM 708 O O . VAL A 1 93 ? 9.964 8.947 -4.482 1.00 39.56 93 VAL A O 1
ATOM 711 N N . GLU A 1 94 ? 10.482 7.090 -3.302 1.00 47.75 94 GLU A N 1
ATOM 712 C CA . GLU A 1 94 ? 9.212 6.781 -2.570 1.00 47.75 94 GLU A CA 1
ATOM 713 C C . GLU A 1 94 ? 9.215 6.936 -1.012 1.00 47.75 94 GLU A C 1
ATOM 715 O O . GLU A 1 94 ? 10.291 7.036 -0.420 1.00 47.75 94 GLU A O 1
ATOM 720 N N . GLN A 1 95 ? 8.022 6.818 -0.349 1.00 42.47 95 GLN A N 1
ATOM 721 C CA . GLN A 1 95 ? 7.776 6.167 0.982 1.00 42.47 95 GLN A CA 1
ATOM 722 C C . GLN A 1 95 ? 6.269 6.031 1.404 1.00 42.47 95 GLN A C 1
ATOM 724 O O . GLN A 1 95 ? 5.482 6.936 1.141 1.00 42.47 95 GLN A O 1
ATOM 729 N N . GLY A 1 96 ? 5.864 4.954 2.130 1.00 44.19 96 GLY A N 1
ATOM 730 C CA . GLY A 1 96 ? 4.443 4.638 2.462 1.00 44.19 96 GLY A CA 1
ATOM 731 C C . GLY A 1 96 ? 4.109 3.848 3.760 1.00 44.19 96 GLY A C 1
ATOM 732 O O . GLY A 1 96 ? 3.108 3.139 3.800 1.00 44.19 96 GLY A O 1
ATOM 733 N N . ALA A 1 97 ? 4.889 3.946 4.845 1.00 44.03 97 ALA A N 1
ATOM 734 C CA . ALA A 1 97 ? 4.715 3.107 6.055 1.00 44.03 97 ALA A CA 1
ATOM 735 C C . ALA A 1 97 ? 3.607 3.531 7.058 1.00 44.03 97 ALA A C 1
ATOM 737 O O . ALA A 1 97 ? 3.262 2.769 7.964 1.00 44.03 97 ALA A O 1
ATOM 738 N N . GLY A 1 98 ? 3.033 4.733 6.931 1.00 48.16 98 GLY A N 1
ATOM 739 C CA . GLY A 1 98 ? 2.151 5.310 7.962 1.00 48.16 98 GLY A CA 1
ATOM 740 C C . GLY A 1 98 ? 0.759 4.673 8.090 1.00 48.16 98 GLY A C 1
ATOM 741 O O . GLY A 1 98 ? 0.162 4.700 9.166 1.00 48.16 98 GLY A O 1
ATOM 742 N N . THR A 1 99 ? 0.234 4.072 7.024 1.00 54.00 99 THR A N 1
ATOM 743 C CA . THR A 1 99 ? -1.125 3.504 6.991 1.00 54.00 99 THR A CA 1
ATOM 744 C C . THR A 1 99 ? -1.244 2.213 7.802 1.00 54.00 99 THR A C 1
ATOM 746 O O . THR A 1 99 ? -2.225 2.042 8.521 1.00 54.00 99 THR A O 1
ATOM 749 N N . ALA A 1 100 ? -0.235 1.338 7.777 1.00 60.16 100 ALA A N 1
ATOM 750 C CA . ALA A 1 100 ? -0.259 0.051 8.481 1.00 60.16 100 ALA A CA 1
ATOM 751 C C . ALA A 1 100 ? -0.360 0.198 10.014 1.00 60.16 100 ALA A C 1
ATOM 753 O O . ALA A 1 100 ? -1.171 -0.470 10.659 1.00 60.16 100 ALA A O 1
ATOM 754 N N . MET A 1 101 ? 0.404 1.122 10.610 1.00 62.69 101 MET A N 1
ATOM 755 C CA . MET A 1 101 ? 0.379 1.341 12.065 1.00 62.69 101 MET A CA 1
ATOM 756 C C . MET A 1 101 ? -0.966 1.882 12.573 1.00 62.69 101 MET A C 1
ATOM 758 O O . MET A 1 101 ? -1.377 1.566 13.693 1.00 62.69 101 MET A O 1
ATOM 762 N N . ASN A 1 102 ? -1.683 2.654 11.751 1.00 68.56 102 ASN A N 1
ATOM 763 C CA . ASN A 1 102 ? -2.997 3.189 12.107 1.00 68.56 102 ASN A CA 1
ATOM 764 C C . ASN A 1 102 ? -4.046 2.068 12.258 1.00 68.56 102 ASN A C 1
ATOM 766 O O . ASN A 1 102 ? -4.800 2.044 13.232 1.00 68.56 102 ASN A O 1
ATOM 770 N N . PHE A 1 103 ? -4.047 1.074 11.363 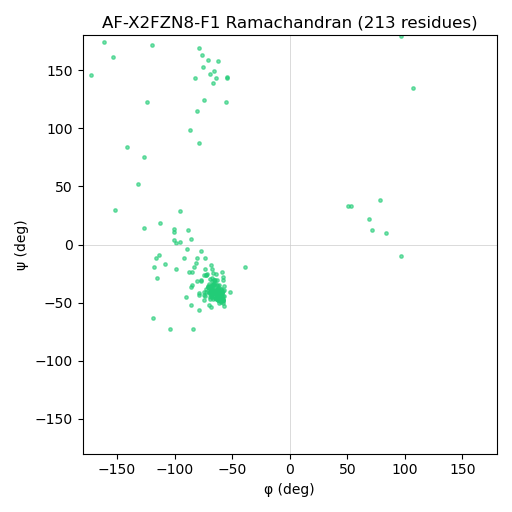1.00 70.19 103 PHE A N 1
ATOM 771 C CA . PHE A 1 103 ? -4.970 -0.065 11.462 1.00 70.19 103 PHE A CA 1
ATOM 772 C C . PHE A 1 103 ? -4.681 -0.964 12.661 1.00 70.19 103 PHE A C 1
ATOM 774 O O . PHE A 1 103 ? -5.611 -1.342 13.372 1.00 70.19 103 PHE A O 1
ATOM 781 N N . ILE A 1 104 ? -3.407 -1.267 12.928 1.00 77.88 104 ILE A N 1
ATOM 782 C CA . ILE A 1 104 ? -3.021 -2.112 14.068 1.00 77.88 104 ILE A CA 1
ATOM 783 C C . ILE A 1 104 ? -3.485 -1.469 15.379 1.00 77.88 104 ILE A C 1
ATOM 785 O O . ILE A 1 104 ? -4.148 -2.109 16.194 1.00 77.88 104 ILE A O 1
ATOM 789 N N . THR A 1 105 ? -3.185 -0.184 15.574 1.00 74.62 105 THR A N 1
ATOM 790 C CA . THR A 1 105 ? -3.546 0.536 16.804 1.00 74.62 105 THR A CA 1
ATOM 791 C C . THR A 1 105 ? -5.055 0.706 16.962 1.00 74.62 105 THR A C 1
ATOM 793 O O . THR A 1 105 ? -5.566 0.501 18.062 1.00 74.62 105 THR A O 1
ATOM 796 N N . THR A 1 106 ? -5.781 0.992 15.878 1.00 72.56 106 THR A N 1
ATOM 797 C CA . THR A 1 106 ? -7.249 1.102 15.885 1.00 72.56 106 THR A CA 1
ATOM 798 C C . THR A 1 106 ? -7.901 -0.221 16.286 1.00 72.56 106 THR A C 1
ATOM 800 O O . THR A 1 106 ? -8.702 -0.266 17.220 1.00 72.56 106 THR A O 1
ATOM 803 N N . ILE A 1 107 ? -7.503 -1.328 15.653 1.00 81.50 107 ILE A N 1
ATOM 804 C CA . ILE A 1 107 ? -8.079 -2.649 15.932 1.00 81.50 107 ILE A CA 1
ATOM 805 C C . ILE A 1 107 ? -7.720 -3.121 17.343 1.00 81.50 107 ILE A C 1
ATOM 807 O O . ILE A 1 107 ? -8.535 -3.790 17.977 1.00 81.50 107 ILE A O 1
ATOM 811 N N . ILE A 1 108 ? -6.532 -2.781 17.861 1.00 86.12 108 ILE A N 1
ATOM 812 C CA . ILE A 1 108 ? -6.089 -3.216 19.193 1.00 86.12 108 ILE A CA 1
ATOM 813 C C . ILE A 1 108 ? -6.719 -2.393 20.325 1.00 86.12 108 ILE A C 1
ATOM 815 O O . ILE A 1 108 ? -7.129 -2.985 21.327 1.00 86.12 108 ILE A O 1
ATOM 819 N N . ASN A 1 109 ? -6.822 -1.071 20.169 1.00 80.38 109 ASN A N 1
ATOM 820 C CA . ASN A 1 109 ? -7.104 -0.159 21.283 1.00 80.38 109 ASN A CA 1
ATOM 821 C C . ASN A 1 109 ? -8.507 0.462 21.270 1.00 80.38 109 ASN A C 1
ATOM 823 O O . ASN A 1 109 ? -8.933 0.966 22.304 1.00 80.38 109 ASN A O 1
ATOM 827 N N . MET A 1 110 ? -9.237 0.426 20.150 1.00 82.75 110 MET A N 1
ATOM 828 C CA . MET A 1 110 ? -10.533 1.119 20.022 1.00 82.75 110 MET A CA 1
ATOM 829 C C . MET A 1 110 ? -11.751 0.205 19.892 1.00 82.75 110 MET A C 1
ATOM 831 O O . MET A 1 110 ? -12.810 0.630 19.434 1.00 82.75 110 MET A O 1
ATOM 835 N N . ARG A 1 111 ? -11.630 -1.067 20.266 1.00 87.19 111 ARG A N 1
ATOM 836 C CA . ARG A 1 111 ? -12.780 -1.980 20.226 1.00 87.19 111 ARG A CA 1
ATOM 837 C C . ARG A 1 111 ? -13.863 -1.529 21.205 1.00 87.19 111 ARG A C 1
ATOM 839 O O . ARG A 1 111 ? -13.551 -1.104 22.317 1.00 87.19 111 ARG A O 1
ATOM 846 N N . ALA A 1 112 ? -15.125 -1.694 20.811 1.00 79.94 112 ALA A N 1
ATOM 847 C CA . ALA A 1 112 ? -16.261 -1.438 21.687 1.00 79.94 112 ALA A CA 1
ATOM 848 C C . ALA A 1 112 ? -16.148 -2.235 23.006 1.00 79.94 112 ALA A C 1
ATOM 850 O O . ALA A 1 112 ? -15.696 -3.390 22.991 1.00 79.94 112 ALA A O 1
ATOM 851 N N . PRO A 1 113 ? -16.572 -1.664 24.150 1.00 74.62 113 PRO A N 1
ATOM 852 C CA . PRO A 1 113 ? -16.591 -2.375 25.424 1.00 74.62 113 PRO A CA 1
ATOM 853 C C . PRO A 1 113 ? -17.401 -3.675 25.313 1.00 74.62 113 PRO A C 1
ATOM 855 O O . PRO A 1 113 ? -18.568 -3.656 24.933 1.00 74.62 113 PRO A O 1
ATOM 858 N N . GLY A 1 114 ? -16.776 -4.815 25.623 1.00 80.75 114 GLY A N 1
ATOM 859 C CA . GLY A 1 114 ? -17.385 -6.148 25.494 1.00 80.75 114 GLY A CA 1
ATOM 860 C C . GLY A 1 114 ? -17.041 -6.907 24.203 1.00 80.75 114 GLY A C 1
ATOM 861 O O . GLY A 1 114 ? -17.294 -8.111 24.129 1.00 80.75 114 GLY A O 1
ATOM 862 N N . LEU A 1 115 ? -16.398 -6.263 23.219 1.00 82.44 115 LEU A N 1
ATOM 863 C CA . LEU A 1 115 ? -15.904 -6.924 22.009 1.00 82.44 115 LEU A CA 1
ATOM 864 C C . LEU A 1 115 ? -14.495 -7.499 22.235 1.00 82.44 115 LEU A C 1
ATOM 866 O O . LEU A 1 115 ? -13.476 -6.809 22.148 1.00 82.44 115 LEU A O 1
ATOM 870 N N . SER A 1 116 ? -14.428 -8.797 22.519 1.00 83.50 116 SER A N 1
ATOM 871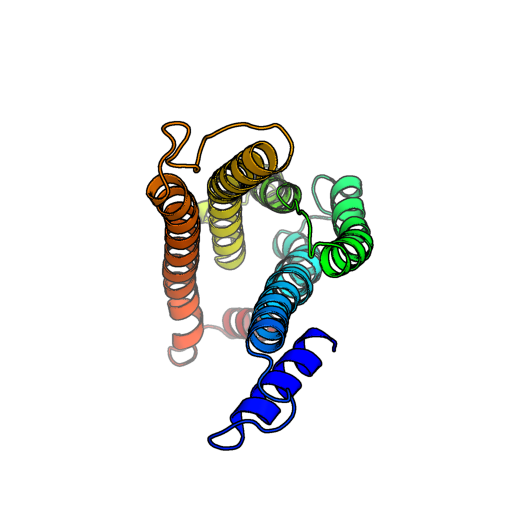 C CA . SER A 1 116 ? -13.168 -9.538 22.621 1.00 83.50 116 SER A CA 1
ATOM 872 C C . SER A 1 116 ? -12.548 -9.823 21.247 1.00 83.50 116 SER A C 1
ATOM 874 O O . SER A 1 116 ? -13.260 -9.999 20.263 1.00 83.50 116 SER A O 1
ATOM 876 N N . LEU A 1 117 ? -11.218 -9.964 21.189 1.00 79.12 117 LEU A N 1
ATOM 877 C CA . LEU A 1 117 ? -10.438 -10.124 19.947 1.00 79.12 117 LEU A CA 1
ATOM 878 C C . LEU A 1 117 ? -10.947 -11.256 19.027 1.00 79.12 117 LEU A C 1
ATOM 880 O O . LEU A 1 117 ? -11.045 -11.102 17.815 1.00 79.12 117 LEU A O 1
ATOM 884 N N . HIS A 1 118 ? -11.338 -12.388 19.608 1.00 80.75 118 HIS A N 1
ATOM 885 C CA . HIS A 1 118 ? -11.841 -13.553 18.873 1.00 80.75 118 HIS A CA 1
ATOM 886 C C . HIS A 1 118 ? -13.263 -13.376 18.310 1.00 80.75 118 HIS A C 1
ATOM 888 O O . HIS A 1 118 ? -13.703 -14.197 17.517 1.00 80.75 118 HIS A O 1
ATOM 894 N N . ARG A 1 119 ? -13.987 -12.327 18.720 1.00 73.94 119 ARG A N 1
ATOM 895 C CA . ARG A 1 119 ? -15.352 -12.021 18.255 1.00 73.94 119 ARG A CA 1
ATOM 896 C C . ARG A 1 119 ? -15.381 -10.920 17.195 1.00 73.94 119 ARG A C 1
ATOM 898 O O . ARG A 1 119 ? -16.458 -10.487 16.805 1.00 73.94 119 ARG A O 1
ATOM 905 N N . MET A 1 120 ? -14.218 -10.432 16.760 1.00 78.19 120 MET A N 1
ATOM 906 C CA . MET A 1 120 ? -14.150 -9.420 15.708 1.00 78.19 120 MET A CA 1
ATOM 907 C C . MET A 1 120 ? -14.573 -10.010 14.353 1.00 78.19 120 MET A C 1
ATOM 909 O O . MET A 1 120 ? -14.256 -11.171 14.080 1.00 78.19 120 MET A O 1
ATOM 913 N N . PRO A 1 121 ? -15.217 -9.218 13.476 1.00 75.44 121 PRO A N 1
ATOM 914 C CA . PRO A 1 121 ? -15.532 -9.642 12.116 1.00 75.44 121 PRO A CA 1
ATOM 915 C C . PRO A 1 121 ? -14.285 -10.115 11.359 1.00 75.44 121 PRO A C 1
ATOM 917 O O . PRO A 1 121 ? -13.206 -9.531 11.499 1.00 75.44 121 PRO A O 1
ATOM 920 N N . LEU A 1 122 ? -14.436 -11.132 10.504 1.00 66.31 122 LEU A N 1
ATOM 921 C CA . LEU A 1 122 ? -13.331 -11.684 9.706 1.00 66.31 122 LEU A CA 1
ATOM 922 C C . LEU A 1 122 ? -12.661 -10.631 8.813 1.00 66.31 122 LEU A C 1
ATOM 924 O O . LEU A 1 122 ? -11.454 -10.687 8.606 1.00 66.31 122 LEU A O 1
ATOM 928 N N . PHE A 1 123 ? -13.407 -9.619 8.359 1.00 67.12 123 PHE A N 1
ATOM 929 C CA . PHE A 1 123 ? -12.843 -8.483 7.630 1.00 67.12 123 PHE A CA 1
ATOM 930 C C . PHE A 1 123 ? -11.852 -7.666 8.481 1.00 67.12 123 PHE A C 1
ATOM 932 O O . PHE A 1 123 ? -10.766 -7.333 8.016 1.00 67.12 123 PHE A O 1
ATOM 939 N N . ALA A 1 124 ? -12.168 -7.398 9.753 1.00 67.38 124 ALA A N 1
ATOM 940 C CA . ALA A 1 124 ? -11.242 -6.719 10.661 1.00 67.38 124 ALA A CA 1
ATOM 941 C C . ALA A 1 124 ? -9.999 -7.581 10.945 1.00 67.38 124 ALA A C 1
ATOM 943 O O . ALA A 1 124 ? -8.891 -7.057 11.031 1.00 67.38 124 ALA A O 1
ATOM 944 N N . TRP A 1 125 ? -10.155 -8.907 11.015 1.00 74.38 125 TRP A N 1
ATOM 945 C CA . TRP A 1 125 ? -9.026 -9.839 11.086 1.00 74.38 125 TRP A CA 1
ATOM 946 C C . TRP A 1 125 ? -8.152 -9.807 9.830 1.00 74.38 125 TRP A C 1
ATOM 948 O O . TRP A 1 125 ? -6.931 -9.728 9.943 1.00 74.38 125 TRP A O 1
ATOM 958 N N . ALA A 1 126 ? -8.762 -9.810 8.646 1.00 64.88 126 ALA A N 1
ATOM 959 C CA . ALA A 1 126 ? -8.063 -9.693 7.371 1.00 64.88 126 ALA A CA 1
ATOM 960 C C . ALA A 1 126 ? -7.247 -8.390 7.301 1.00 64.88 126 ALA A C 1
ATOM 962 O O . ALA A 1 126 ? -6.053 -8.413 6.989 1.00 64.88 126 ALA A O 1
ATOM 963 N N . VAL A 1 127 ? -7.845 -7.258 7.680 1.00 68.69 127 VAL A N 1
ATOM 964 C CA . VAL A 1 127 ? -7.153 -5.961 7.731 1.00 68.69 127 VAL A CA 1
ATOM 965 C C . VAL A 1 127 ? -6.029 -5.961 8.773 1.00 68.69 127 VAL A C 1
ATOM 967 O O . VAL A 1 127 ? -4.944 -5.466 8.477 1.00 68.69 127 VAL A O 1
ATOM 970 N N . LEU A 1 128 ? -6.229 -6.560 9.954 1.00 78.44 128 LEU A N 1
ATOM 971 C CA . LEU A 1 128 ? -5.190 -6.664 10.987 1.00 78.44 128 LEU A CA 1
ATOM 972 C C . LEU A 1 128 ? -3.981 -7.472 10.501 1.00 78.44 128 LEU A C 1
ATOM 974 O O . LEU A 1 128 ? -2.846 -7.021 10.644 1.00 78.44 128 LEU A O 1
ATOM 978 N N . VAL A 1 129 ? -4.220 -8.641 9.901 1.00 78.06 129 VAL A N 1
ATOM 979 C CA . VAL A 1 129 ? -3.161 -9.502 9.352 1.00 78.06 129 VAL A CA 1
ATOM 980 C C . VAL A 1 129 ? -2.410 -8.773 8.238 1.00 78.06 129 VAL A C 1
ATOM 982 O O . VAL A 1 129 ? -1.181 -8.724 8.258 1.00 78.06 129 VAL A O 1
ATOM 985 N N . THR A 1 130 ? -3.132 -8.128 7.319 1.00 70.19 130 THR A N 1
ATOM 986 C CA . THR A 1 130 ? -2.530 -7.333 6.236 1.00 70.19 130 THR A CA 1
ATOM 987 C C . THR A 1 130 ? -1.676 -6.194 6.788 1.00 70.19 130 THR A C 1
ATOM 989 O O . THR A 1 130 ? -0.550 -5.993 6.344 1.00 70.19 130 THR A O 1
ATOM 992 N N . ALA A 1 131 ? -2.173 -5.461 7.786 1.00 69.94 131 ALA A N 1
ATOM 993 C CA . ALA A 1 131 ? -1.463 -4.333 8.375 1.00 69.94 131 ALA A CA 1
ATOM 994 C C . ALA A 1 131 ? -0.177 -4.767 9.098 1.00 69.94 131 ALA A C 1
ATOM 996 O O . ALA A 1 131 ? 0.849 -4.105 8.961 1.00 69.94 131 ALA A O 1
ATOM 997 N N . VAL A 1 132 ? -0.193 -5.898 9.810 1.00 79.06 132 VAL A N 1
ATOM 998 C CA . VAL A 1 132 ? 1.015 -6.465 10.436 1.00 79.06 132 VAL A CA 1
ATOM 999 C C . VAL A 1 132 ? 2.043 -6.863 9.376 1.00 79.06 132 VAL A C 1
ATOM 1001 O O . VAL A 1 132 ? 3.220 -6.535 9.508 1.00 79.06 132 VAL A O 1
ATOM 1004 N N . LEU A 1 133 ? 1.613 -7.518 8.298 1.00 74.38 133 LEU A N 1
ATOM 1005 C CA . LEU A 1 133 ? 2.519 -7.959 7.237 1.00 74.38 133 LEU A CA 1
ATOM 1006 C C . LEU A 1 133 ? 3.086 -6.783 6.430 1.00 74.38 133 LEU A C 1
ATOM 1008 O O . LEU A 1 133 ? 4.268 -6.791 6.085 1.00 74.38 133 LEU A O 1
ATOM 1012 N N . LEU A 1 134 ? 2.300 -5.729 6.202 1.00 69.00 134 LEU A N 1
ATOM 1013 C CA . LEU A 1 134 ? 2.790 -4.471 5.631 1.00 69.00 134 LEU A CA 1
ATOM 1014 C C . LEU A 1 134 ? 3.810 -3.794 6.554 1.00 69.00 134 LEU A C 1
ATOM 1016 O O . LEU A 1 134 ? 4.863 -3.367 6.091 1.00 69.00 134 LEU A O 1
ATOM 1020 N N . LEU A 1 135 ? 3.553 -3.745 7.864 1.00 73.31 135 LEU A N 1
ATOM 1021 C CA . LEU A 1 135 ? 4.490 -3.153 8.821 1.00 73.31 135 LEU A CA 1
ATOM 1022 C C . LEU A 1 135 ? 5.834 -3.896 8.867 1.00 73.31 135 LEU A C 1
ATOM 1024 O O . LEU A 1 135 ? 6.869 -3.259 9.031 1.00 73.31 135 LEU A O 1
ATOM 1028 N N . LEU A 1 136 ? 5.830 -5.222 8.712 1.00 74.19 136 LEU A N 1
ATOM 1029 C CA . LEU A 1 136 ? 7.050 -6.035 8.711 1.00 74.19 136 LEU A CA 1
ATOM 1030 C C . LEU A 1 136 ? 7.785 -6.022 7.362 1.00 74.19 136 LEU A C 1
ATOM 1032 O O . LEU A 1 136 ? 9.010 -6.115 7.334 1.00 74.19 136 LEU A O 1
ATOM 1036 N N . SER A 1 137 ? 7.064 -5.897 6.245 1.00 69.12 137 SER A N 1
ATOM 1037 C CA . SER A 1 137 ? 7.651 -5.947 4.896 1.00 69.12 137 SER A CA 1
ATOM 1038 C C . SER A 1 137 ? 8.175 -4.597 4.399 1.00 69.12 137 SER A C 1
ATOM 1040 O O . SER A 1 137 ? 9.223 -4.547 3.753 1.00 69.12 137 SER A O 1
ATOM 1042 N N . LEU A 1 138 ? 7.499 -3.490 4.722 1.00 71.06 138 LEU A N 1
ATOM 1043 C CA . LEU A 1 138 ? 7.874 -2.158 4.236 1.00 71.06 138 LEU A CA 1
ATOM 1044 C C . LEU A 1 138 ? 9.264 -1.682 4.700 1.00 71.06 138 LEU A C 1
ATOM 1046 O O . LEU A 1 138 ? 9.959 -1.084 3.879 1.00 71.06 138 LEU A O 1
ATOM 1050 N N . PRO A 1 139 ? 9.739 -1.954 5.934 1.00 71.50 139 PRO A N 1
ATOM 1051 C CA . PRO A 1 139 ? 11.096 -1.593 6.346 1.00 71.50 139 PRO A CA 1
ATOM 1052 C C . PRO A 1 139 ? 12.184 -2.303 5.535 1.00 71.50 139 PRO A C 1
ATOM 1054 O O . PRO A 1 139 ? 13.219 -1.706 5.252 1.00 71.50 139 PRO A O 1
ATOM 1057 N N . VAL A 1 140 ? 11.948 -3.555 5.125 1.00 73.44 140 VAL A N 1
ATOM 1058 C CA . VAL A 1 140 ? 12.900 -4.334 4.314 1.00 73.44 140 VAL A CA 1
ATOM 1059 C C . VAL A 1 140 ? 13.008 -3.741 2.909 1.00 73.44 140 VAL A C 1
ATOM 1061 O O . VAL A 1 140 ? 14.113 -3.523 2.413 1.00 73.44 140 VAL A O 1
ATOM 1064 N N . LEU A 1 141 ? 11.867 -3.401 2.301 1.00 69.44 141 LEU A N 1
ATOM 1065 C CA . LEU A 1 141 ? 11.824 -2.724 1.005 1.00 69.44 141 LEU A CA 1
ATOM 1066 C C . LEU A 1 141 ? 12.463 -1.326 1.075 1.00 69.44 141 LEU A C 1
ATOM 1068 O O . LEU A 1 141 ? 13.303 -0.987 0.243 1.00 69.44 141 LEU A O 1
ATOM 1072 N N . ALA A 1 142 ? 12.114 -0.536 2.094 1.00 68.88 142 ALA A N 1
ATOM 1073 C CA . ALA A 1 142 ? 12.669 0.797 2.308 1.00 68.88 142 ALA A CA 1
ATOM 1074 C C . ALA A 1 142 ? 14.186 0.753 2.538 1.00 68.88 142 ALA A C 1
ATOM 1076 O O . ALA A 1 142 ? 14.909 1.584 1.991 1.00 68.88 142 ALA A O 1
ATOM 1077 N N . GLY A 1 143 ? 14.680 -0.236 3.287 1.00 74.69 143 GLY A N 1
ATOM 1078 C CA . GLY A 1 143 ? 16.109 -0.473 3.479 1.00 74.69 143 GLY A CA 1
ATOM 1079 C C . GLY A 1 143 ? 16.821 -0.805 2.169 1.00 74.69 143 GLY A C 1
ATOM 1080 O O . GLY A 1 143 ? 17.829 -0.176 1.855 1.00 74.69 143 GLY A O 1
ATOM 1081 N N . GLY A 1 144 ? 16.268 -1.723 1.367 1.00 78.56 144 GLY A N 1
ATOM 1082 C CA . GLY A 1 144 ? 16.805 -2.076 0.046 1.00 78.56 144 GLY A CA 1
ATOM 1083 C C . GLY A 1 144 ? 16.890 -0.886 -0.914 1.00 78.56 144 GLY A C 1
ATOM 1084 O O . GLY A 1 144 ? 17.914 -0.662 -1.556 1.00 78.56 144 GLY A O 1
ATOM 1085 N N . ILE A 1 145 ? 15.834 -0.071 -0.971 1.00 76.62 145 ILE A N 1
ATOM 1086 C CA . ILE A 1 145 ? 15.805 1.137 -1.807 1.00 76.62 145 ILE A CA 1
ATOM 1087 C C . ILE A 1 145 ? 16.779 2.194 -1.276 1.00 76.62 145 ILE A C 1
ATOM 1089 O O . ILE A 1 145 ? 17.487 2.814 -2.062 1.00 76.62 145 ILE A O 1
ATOM 1093 N N . THR A 1 146 ? 16.858 2.389 0.042 1.00 78.00 146 THR A N 1
ATOM 1094 C CA . THR A 1 146 ? 17.787 3.358 0.646 1.00 78.00 146 THR A CA 1
ATOM 1095 C C . THR A 1 146 ? 19.236 2.982 0.354 1.00 78.00 146 THR A C 1
ATOM 1097 O O . THR A 1 146 ? 19.995 3.846 -0.069 1.00 78.00 146 THR A O 1
ATOM 1100 N N . MET A 1 147 ? 19.601 1.702 0.487 1.00 79.31 147 MET A N 1
ATOM 1101 C CA . MET A 1 147 ? 20.930 1.198 0.119 1.00 79.31 147 MET A CA 1
ATOM 1102 C C . MET A 1 147 ? 21.235 1.409 -1.373 1.00 79.31 147 MET A C 1
ATOM 1104 O O . MET A 1 147 ? 22.333 1.823 -1.735 1.00 79.31 147 MET A O 1
ATOM 1108 N N . LEU A 1 148 ? 20.246 1.213 -2.252 1.00 79.06 148 LEU A N 1
ATOM 1109 C CA . LEU A 1 148 ? 20.414 1.464 -3.686 1.00 79.06 148 LEU A CA 1
ATOM 1110 C C .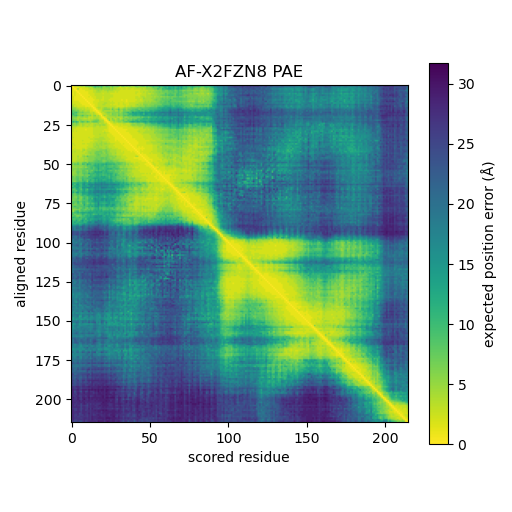 LEU A 1 148 ? 20.611 2.958 -3.971 1.00 79.06 148 LEU A C 1
ATOM 1112 O O . LEU A 1 148 ? 21.401 3.343 -4.831 1.00 79.06 148 LEU A O 1
ATOM 1116 N N . LEU A 1 149 ? 19.891 3.820 -3.255 1.00 80.12 149 LEU A N 1
ATOM 1117 C CA . LEU A 1 149 ? 20.026 5.265 -3.388 1.00 80.12 149 LEU A CA 1
ATOM 1118 C C . LEU A 1 149 ? 21.357 5.770 -2.841 1.00 80.12 149 LEU A C 1
ATOM 1120 O O . LEU A 1 149 ? 21.906 6.715 -3.407 1.00 80.12 149 LEU A O 1
ATOM 1124 N N . THR A 1 150 ? 21.895 5.159 -1.785 1.00 81.44 150 THR A N 1
ATOM 1125 C CA . THR A 1 150 ? 23.228 5.505 -1.288 1.00 81.44 150 THR A CA 1
ATOM 1126 C C . THR A 1 150 ? 24.323 5.057 -2.243 1.00 81.44 150 THR A C 1
ATOM 1128 O O . THR A 1 150 ? 25.251 5.830 -2.477 1.00 81.44 150 THR A O 1
ATOM 1131 N N . ASP A 1 151 ? 24.173 3.897 -2.889 1.00 81.94 151 ASP A N 1
ATOM 1132 C CA . ASP A 1 151 ? 25.143 3.435 -3.891 1.00 81.94 151 ASP A CA 1
ATOM 1133 C C . ASP A 1 151 ? 25.187 4.386 -5.092 1.00 81.94 151 ASP A C 1
ATOM 1135 O O . ASP A 1 151 ? 26.254 4.730 -5.594 1.00 81.94 151 ASP A O 1
ATOM 1139 N N . ARG A 1 152 ? 24.023 4.901 -5.508 1.00 81.62 152 ARG A N 1
ATOM 1140 C CA . ARG A 1 152 ? 23.920 5.818 -6.653 1.00 81.62 152 ARG A CA 1
ATOM 1141 C C . ARG A 1 152 ? 24.355 7.252 -6.363 1.00 81.62 152 ARG A C 1
ATOM 1143 O O . ARG A 1 152 ? 24.801 7.927 -7.285 1.00 81.62 152 ARG A O 1
ATOM 1150 N N . ASN A 1 153 ? 24.169 7.738 -5.135 1.00 84.50 153 ASN A N 1
ATOM 1151 C CA . ASN A 1 153 ? 24.300 9.170 -4.831 1.00 84.50 153 ASN A CA 1
ATOM 1152 C C . ASN A 1 153 ? 25.414 9.505 -3.832 1.00 84.50 153 ASN A C 1
ATOM 1154 O O . ASN A 1 153 ? 25.845 10.653 -3.769 1.00 84.50 153 ASN A O 1
ATOM 1158 N N . PHE A 1 154 ? 25.877 8.532 -3.047 1.00 88.12 154 PHE A N 1
ATOM 1159 C CA . PHE A 1 154 ? 26.823 8.743 -1.948 1.00 88.12 154 PHE A CA 1
ATOM 1160 C C . PHE A 1 154 ? 28.065 7.842 -2.042 1.00 88.12 154 PHE A C 1
ATOM 1162 O O . PHE A 1 154 ? 28.828 7.763 -1.082 1.00 88.12 154 PHE A O 1
ATOM 1169 N N . ASN A 1 155 ? 28.298 7.209 -3.201 1.00 84.75 155 ASN A N 1
ATOM 1170 C CA . ASN A 1 155 ? 29.433 6.317 -3.470 1.00 84.75 155 ASN A CA 1
ATOM 1171 C C . ASN A 1 155 ? 29.582 5.181 -2.440 1.00 84.75 155 ASN A C 1
ATOM 1173 O O . ASN A 1 155 ? 30.699 4.772 -2.122 1.00 84.75 155 ASN A O 1
ATOM 1177 N N . THR A 1 156 ? 28.469 4.685 -1.894 1.00 85.56 156 THR A N 1
ATOM 1178 C CA . THR A 1 156 ? 28.489 3.420 -1.151 1.00 85.56 156 THR A CA 1
ATOM 1179 C C . THR A 1 156 ? 28.561 2.243 -2.133 1.00 85.56 156 THR A C 1
ATOM 1181 O O . THR A 1 156 ? 28.342 2.414 -3.333 1.00 85.56 156 THR A O 1
ATOM 1184 N N . SER A 1 157 ? 28.924 1.056 -1.648 1.00 84.25 157 SER A N 1
ATOM 1185 C CA . SER A 1 157 ? 29.082 -0.146 -2.478 1.00 84.25 157 SER A CA 1
ATOM 1186 C C . SER A 1 157 ? 28.372 -1.363 -1.880 1.00 84.25 157 SER A C 1
ATOM 1188 O O . SER A 1 157 ? 28.974 -2.419 -1.700 1.00 84.25 157 SER A O 1
ATOM 1190 N N . PHE A 1 158 ? 27.086 -1.228 -1.544 1.00 82.06 158 PHE A N 1
ATOM 1191 C CA . PHE A 1 158 ? 26.278 -2.340 -1.031 1.00 82.06 158 PHE A CA 1
ATOM 1192 C C . PHE A 1 158 ? 25.990 -3.403 -2.106 1.00 82.06 158 PHE A C 1
ATOM 1194 O O . PHE A 1 158 ? 26.021 -4.599 -1.807 1.00 82.06 158 PHE A O 1
ATOM 1201 N N . TYR A 1 159 ? 25.744 -2.984 -3.351 1.00 82.25 159 TYR A N 1
ATOM 1202 C CA . TYR A 1 159 ? 25.372 -3.857 -4.473 1.00 82.25 159 TYR A CA 1
ATOM 1203 C C . TYR A 1 159 ? 26.400 -3.890 -5.610 1.00 82.25 159 TYR A C 1
ATOM 1205 O O . TYR A 1 159 ? 26.303 -4.742 -6.489 1.00 82.25 159 TYR A O 1
ATOM 1213 N N . GLU A 1 160 ? 27.378 -2.981 -5.605 1.00 81.31 160 GLU A N 1
ATOM 1214 C CA . GLU A 1 160 ? 28.403 -2.873 -6.647 1.00 81.31 160 GLU A CA 1
ATOM 1215 C C . GLU A 1 160 ? 29.533 -3.907 -6.432 1.00 81.31 160 GLU A C 1
ATOM 1217 O O . GLU A 1 160 ? 30.291 -3.783 -5.459 1.00 81.31 160 GLU A O 1
ATOM 1222 N N . PRO A 1 161 ? 29.728 -4.896 -7.334 1.00 79.19 161 PRO A N 1
ATOM 1223 C CA . PRO A 1 161 ? 30.748 -5.937 -7.160 1.00 79.19 161 PRO A CA 1
ATOM 1224 C C . PRO A 1 161 ? 32.175 -5.388 -7.143 1.00 79.19 161 PRO A C 1
ATOM 1226 O O . PRO A 1 161 ? 33.043 -5.927 -6.458 1.00 79.19 161 PRO A O 1
ATOM 1229 N N . ALA A 1 162 ? 32.420 -4.289 -7.866 1.00 80.06 162 ALA A N 1
ATOM 1230 C CA . ALA A 1 162 ? 33.722 -3.625 -7.900 1.00 80.06 162 ALA A CA 1
ATOM 1231 C C . ALA A 1 162 ? 34.140 -3.055 -6.530 1.00 80.06 162 ALA A C 1
ATOM 1233 O O . ALA A 1 162 ? 35.332 -2.925 -6.260 1.00 80.06 162 ALA A O 1
ATOM 1234 N N . GLY A 1 163 ? 33.173 -2.743 -5.661 1.00 79.00 163 GLY A N 1
ATOM 1235 C CA . GLY A 1 163 ? 33.397 -2.266 -4.295 1.00 79.00 163 GLY A CA 1
ATOM 1236 C C . GLY A 1 163 ? 33.222 -3.342 -3.217 1.00 79.00 163 GLY A C 1
ATOM 1237 O O . GLY A 1 163 ? 33.156 -2.996 -2.039 1.00 79.00 163 GLY A O 1
ATOM 1238 N N . GLY A 1 164 ? 33.117 -4.622 -3.603 1.00 80.50 164 GLY A N 1
ATOM 1239 C CA . GLY A 1 164 ? 32.916 -5.756 -2.692 1.00 80.50 164 GLY A CA 1
ATOM 1240 C C . GLY A 1 164 ? 31.461 -6.024 -2.283 1.00 80.50 164 GLY A C 1
ATOM 1241 O O . GLY A 1 164 ? 31.239 -6.827 -1.378 1.00 80.50 164 GLY A O 1
ATOM 1242 N N . GLY A 1 165 ? 30.487 -5.365 -2.922 1.00 81.94 165 GLY A N 1
ATOM 1243 C CA . GLY A 1 165 ? 29.054 -5.588 -2.717 1.00 81.94 165 GLY A CA 1
ATOM 1244 C C . GLY A 1 165 ? 28.517 -6.829 -3.441 1.00 81.94 165 GLY A C 1
ATOM 1245 O O . GLY A 1 165 ? 29.194 -7.418 -4.284 1.00 81.94 165 GLY A O 1
ATOM 1246 N N . ASP A 1 166 ? 27.278 -7.219 -3.126 1.00 84.81 166 ASP A N 1
ATOM 1247 C CA . ASP A 1 166 ? 26.626 -8.408 -3.695 1.00 84.81 166 ASP A CA 1
ATOM 1248 C C . ASP A 1 166 ? 25.284 -8.064 -4.363 1.00 84.81 166 ASP A C 1
ATOM 1250 O O . ASP A 1 166 ? 24.352 -7.567 -3.728 1.00 84.81 166 ASP A O 1
ATOM 1254 N N . LEU A 1 167 ? 25.156 -8.395 -5.650 1.00 80.31 167 LEU A N 1
ATOM 1255 C CA . LEU A 1 167 ? 23.924 -8.230 -6.430 1.00 80.31 167 LEU A CA 1
ATOM 1256 C C . LEU A 1 167 ? 22.785 -9.132 -5.925 1.00 80.31 167 LEU A C 1
ATOM 1258 O O . LEU A 1 167 ? 21.610 -8.768 -6.036 1.00 80.31 167 LEU A O 1
ATOM 1262 N N . LEU A 1 168 ? 23.107 -10.304 -5.364 1.00 83.00 168 LEU A N 1
ATOM 1263 C CA . LEU A 1 168 ? 22.109 -11.219 -4.808 1.00 83.00 168 LEU A CA 1
ATOM 1264 C C . LEU A 1 168 ? 21.447 -10.633 -3.563 1.00 83.00 168 LEU A C 1
ATOM 1266 O O . LEU A 1 168 ? 20.273 -10.916 -3.330 1.00 83.00 168 LEU A O 1
ATOM 1270 N N . LEU A 1 169 ? 22.128 -9.776 -2.801 1.00 79.50 169 LEU A N 1
ATOM 1271 C CA . LEU A 1 169 ? 21.547 -9.123 -1.627 1.00 79.50 169 LEU A CA 1
ATOM 1272 C C . LEU A 1 169 ? 20.308 -8.294 -1.993 1.00 79.50 169 LEU A C 1
ATOM 1274 O O . LEU A 1 169 ? 19.293 -8.362 -1.298 1.00 79.50 169 LEU A O 1
ATOM 1278 N N . TYR A 1 170 ? 20.356 -7.565 -3.112 1.00 74.44 170 TYR A N 1
ATOM 1279 C CA . TYR A 1 170 ? 19.207 -6.806 -3.612 1.00 74.44 170 TYR A CA 1
ATOM 1280 C C . TYR A 1 170 ? 18.031 -7.732 -3.943 1.00 74.44 170 TYR A C 1
ATOM 1282 O O . TYR A 1 170 ? 16.895 -7.485 -3.531 1.00 74.44 170 TYR A O 1
ATOM 1290 N N . GLN A 1 171 ? 18.314 -8.847 -4.622 1.00 73.44 171 GLN A N 1
ATOM 1291 C CA . GLN A 1 171 ? 17.301 -9.846 -4.956 1.00 73.44 171 GLN A CA 1
ATOM 1292 C C . GLN A 1 171 ? 16.691 -10.476 -3.704 1.00 73.44 171 GLN A C 1
ATOM 1294 O O . GLN A 1 171 ? 15.479 -10.630 -3.649 1.00 73.44 171 GLN A O 1
ATOM 1299 N N . HIS A 1 172 ? 17.487 -10.786 -2.679 1.00 76.75 172 HIS A N 1
ATOM 1300 C CA . HIS A 1 172 ? 16.993 -11.381 -1.434 1.00 76.75 172 HIS A CA 1
ATOM 1301 C C . HIS A 1 172 ? 16.119 -10.415 -0.633 1.00 76.75 172 HIS A C 1
ATOM 1303 O O . HIS A 1 172 ? 15.077 -10.822 -0.124 1.00 76.75 172 HIS A O 1
ATOM 1309 N N . LEU A 1 173 ? 16.498 -9.137 -0.545 1.00 74.69 173 LEU A N 1
ATOM 1310 C CA . LEU A 1 173 ? 15.702 -8.113 0.140 1.00 74.69 173 LEU A CA 1
ATOM 1311 C C . LEU A 1 173 ? 14.350 -7.899 -0.552 1.00 74.69 173 LEU A C 1
ATOM 1313 O O . LEU A 1 173 ? 13.313 -7.827 0.110 1.00 74.69 173 LEU A O 1
ATOM 1317 N N . PHE A 1 174 ? 14.348 -7.863 -1.886 1.00 67.75 174 PHE A N 1
ATOM 1318 C CA . PHE A 1 174 ? 13.123 -7.707 -2.665 1.00 67.75 174 PHE A CA 1
ATOM 1319 C C . PHE A 1 174 ? 12.267 -8.984 -2.653 1.00 67.75 174 PHE A C 1
ATOM 1321 O O . PHE A 1 174 ? 11.052 -8.918 -2.469 1.00 67.75 174 PHE A O 1
ATOM 1328 N N . TYR A 1 175 ? 12.900 -10.156 -2.758 1.00 68.44 175 TYR A N 1
ATOM 1329 C CA . TYR A 1 175 ? 12.241 -11.459 -2.678 1.00 68.44 175 TYR A CA 1
ATOM 1330 C C . TYR A 1 175 ? 11.607 -11.685 -1.306 1.00 68.44 175 TYR A C 1
ATOM 1332 O O . TYR A 1 175 ? 10.470 -12.134 -1.246 1.00 68.44 175 TYR A O 1
ATOM 1340 N N . LEU A 1 176 ? 12.267 -11.303 -0.207 1.00 65.88 176 LEU A N 1
ATOM 1341 C CA . LEU A 1 176 ? 11.672 -11.337 1.132 1.00 65.88 176 LEU A CA 1
ATOM 1342 C C . LEU A 1 176 ? 10.397 -10.489 1.198 1.00 65.88 176 LEU A C 1
ATOM 1344 O O . LEU A 1 176 ? 9.366 -10.979 1.653 1.00 65.88 176 LEU A O 1
ATOM 1348 N N . GLY A 1 177 ? 10.433 -9.255 0.683 1.00 64.50 177 GLY A N 1
ATOM 1349 C CA . GLY A 1 177 ? 9.245 -8.402 0.582 1.00 64.50 177 GLY A CA 1
ATOM 1350 C C . GLY A 1 177 ? 8.112 -9.048 -0.229 1.00 64.50 177 GLY A C 1
ATOM 1351 O O . GLY A 1 177 ? 6.962 -9.061 0.214 1.00 64.50 177 GLY A O 1
ATOM 1352 N N . MET A 1 178 ? 8.436 -9.654 -1.376 1.00 64.88 178 MET A N 1
ATOM 1353 C CA . MET A 1 178 ? 7.472 -10.371 -2.221 1.00 64.88 178 MET A CA 1
ATOM 1354 C C . MET A 1 178 ? 6.921 -11.636 -1.552 1.00 64.88 178 MET A C 1
ATOM 1356 O O . MET A 1 178 ? 5.725 -11.892 -1.641 1.00 64.88 178 MET A O 1
ATOM 1360 N N . VAL A 1 179 ? 7.748 -12.413 -0.850 1.00 66.50 179 VAL A N 1
ATOM 1361 C CA . VAL A 1 179 ? 7.327 -13.616 -0.115 1.00 66.50 179 VAL A CA 1
ATOM 1362 C C . VAL A 1 179 ? 6.352 -13.247 0.993 1.00 66.50 179 VAL A C 1
ATOM 1364 O O . VAL A 1 179 ? 5.306 -13.885 1.113 1.00 66.50 179 VAL A O 1
ATOM 1367 N N . TYR A 1 180 ? 6.629 -12.187 1.756 1.00 65.50 180 TYR A N 1
ATOM 1368 C CA . TYR A 1 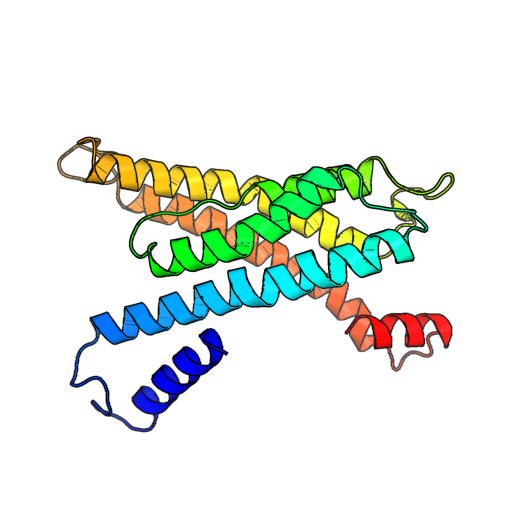180 ? 5.683 -11.690 2.754 1.00 65.50 180 TYR A CA 1
ATOM 1369 C C . TYR A 1 180 ? 4.375 -11.212 2.110 1.00 65.50 180 TYR A C 1
ATOM 1371 O O . TYR A 1 180 ? 3.302 -11.522 2.628 1.00 65.50 180 TYR A O 1
ATOM 1379 N N . ALA A 1 181 ? 4.428 -10.537 0.959 1.00 59.97 181 ALA A N 1
ATOM 1380 C CA . ALA A 1 181 ? 3.232 -10.130 0.218 1.00 59.97 181 ALA A CA 1
ATOM 1381 C C . ALA A 1 181 ? 2.414 -11.330 -0.309 1.00 59.97 181 ALA A C 1
ATOM 1383 O O . ALA A 1 181 ? 1.192 -11.348 -0.171 1.00 59.97 181 ALA A O 1
ATOM 1384 N N . ILE A 1 182 ? 3.064 -12.365 -0.848 1.00 63.06 182 ILE A N 1
ATOM 1385 C CA . ILE A 1 182 ? 2.409 -13.589 -1.341 1.00 63.06 182 ILE A CA 1
ATOM 1386 C C . ILE A 1 182 ? 1.808 -14.392 -0.185 1.00 63.06 182 ILE A C 1
ATOM 1388 O O . ILE A 1 182 ? 0.674 -14.851 -0.295 1.00 63.06 182 ILE A O 1
ATOM 1392 N N . LEU A 1 183 ? 2.513 -14.520 0.944 1.00 64.75 183 LEU A N 1
ATOM 1393 C CA . LEU A 1 183 ? 1.971 -15.128 2.165 1.00 64.75 183 LEU A CA 1
ATOM 1394 C C . LEU A 1 183 ? 0.751 -14.358 2.678 1.00 64.75 183 LEU A C 1
ATOM 1396 O O . LEU A 1 183 ? -0.246 -14.978 3.041 1.00 64.75 183 LEU A O 1
ATOM 1400 N N . SER A 1 184 ? 0.801 -13.021 2.645 1.00 61.06 184 SER A N 1
ATOM 1401 C CA . SER A 1 184 ? -0.337 -12.165 3.003 1.00 61.06 184 SER A CA 1
ATOM 1402 C C . SER A 1 184 ? -1.548 -12.487 2.134 1.00 61.06 184 SER A C 1
ATOM 1404 O O . SER A 1 184 ? -2.614 -12.799 2.656 1.00 61.06 184 SER A O 1
ATOM 1406 N N . ILE A 1 185 ? -1.371 -12.473 0.809 1.00 62.22 185 ILE A N 1
ATOM 1407 C CA . ILE A 1 185 ? -2.435 -12.736 -0.167 1.00 62.22 185 ILE A CA 1
ATOM 1408 C C . ILE A 1 185 ? -2.938 -14.181 -0.071 1.00 62.22 185 ILE A C 1
ATOM 1410 O O . ILE A 1 185 ? -4.136 -14.404 -0.187 1.00 62.22 185 ILE A O 1
ATOM 1414 N N . GLY A 1 186 ? -2.067 -15.162 0.173 1.00 60.66 186 GLY A N 1
ATOM 1415 C CA . GLY A 1 186 ? -2.444 -16.571 0.308 1.00 60.66 186 GLY A CA 1
ATOM 1416 C C . GLY A 1 186 ? -3.270 -16.852 1.566 1.00 60.66 186 GLY A C 1
ATOM 1417 O O . GLY A 1 186 ? -4.290 -17.536 1.495 1.00 60.66 186 GLY A O 1
ATOM 1418 N N . ILE A 1 187 ? -2.877 -16.278 2.707 1.00 61.09 187 ILE A N 1
ATOM 1419 C CA . ILE A 1 187 ? -3.614 -16.409 3.974 1.00 61.09 187 ILE A CA 1
ATOM 1420 C C . ILE A 1 187 ? -4.948 -15.655 3.893 1.00 61.09 187 ILE A C 1
ATOM 1422 O O . ILE A 1 187 ? -5.990 -16.206 4.252 1.00 61.09 187 ILE A O 1
ATOM 1426 N N . LEU A 1 188 ? -4.941 -14.427 3.364 1.00 56.38 188 LEU A N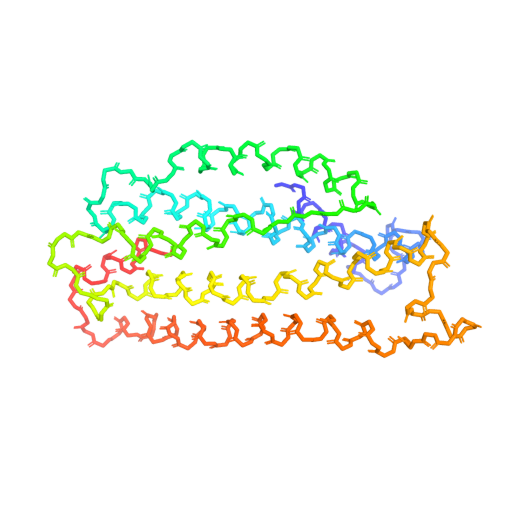 1
ATOM 1427 C CA . LEU A 1 188 ? -6.158 -13.652 3.107 1.00 56.38 188 LEU A CA 1
ATOM 1428 C C . LEU A 1 188 ? -7.084 -14.378 2.137 1.00 56.38 188 LEU A C 1
ATOM 1430 O O . LEU A 1 188 ? -8.270 -14.502 2.412 1.00 56.38 188 LEU A O 1
ATOM 1434 N N . GLY A 1 189 ? -6.538 -14.907 1.044 1.00 52.97 189 GLY A N 1
ATOM 1435 C CA . GLY A 1 189 ? -7.267 -15.657 0.032 1.00 52.97 189 GLY A CA 1
ATOM 1436 C C . GLY A 1 189 ? -7.989 -16.867 0.613 1.00 52.97 189 GLY A C 1
ATOM 1437 O O . GLY A 1 189 ? -9.134 -17.092 0.255 1.00 52.97 189 GLY A O 1
ATOM 1438 N N . PHE A 1 190 ? -7.390 -17.593 1.562 1.00 51.66 190 PHE A N 1
ATOM 1439 C CA . PHE A 1 190 ? -8.045 -18.721 2.240 1.00 51.66 190 PHE A CA 1
ATOM 1440 C C . PHE A 1 190 ? -9.173 -18.296 3.191 1.00 51.66 190 PHE A C 1
ATOM 1442 O O . PHE A 1 190 ? -10.232 -18.928 3.216 1.00 51.66 190 PHE A O 1
ATOM 1449 N N . ILE A 1 191 ? -8.969 -17.219 3.954 1.00 54.31 191 ILE A N 1
ATOM 1450 C CA . ILE A 1 191 ? -9.988 -16.674 4.866 1.00 54.31 191 ILE A CA 1
ATOM 1451 C C . ILE A 1 191 ? -11.189 -16.163 4.058 1.00 54.31 191 ILE A C 1
ATOM 1453 O O . ILE A 1 191 ? -12.335 -16.508 4.346 1.00 54.31 191 ILE A O 1
ATOM 1457 N N . VAL A 1 192 ? -10.906 -15.414 2.995 1.00 52.09 192 VAL A N 1
ATOM 1458 C CA . VAL A 1 192 ? -11.879 -14.802 2.087 1.00 52.09 192 VAL A CA 1
ATOM 1459 C C . VAL A 1 192 ? -12.576 -15.867 1.215 1.00 52.09 192 VAL A C 1
ATOM 1461 O O . VAL A 1 192 ? -13.787 -15.809 1.027 1.00 52.09 192 VAL A O 1
ATOM 1464 N N . TRP A 1 193 ? -11.876 -16.921 0.775 1.00 48.66 193 TRP A N 1
ATOM 1465 C CA . TRP A 1 193 ? -12.451 -18.061 0.037 1.00 48.66 193 TRP A CA 1
ATOM 1466 C C . TRP A 1 193 ? -13.528 -18.803 0.836 1.00 48.66 193 TRP A C 1
ATOM 1468 O O . TRP A 1 193 ? -14.591 -19.109 0.290 1.00 48.66 193 TRP A O 1
ATOM 1478 N N . SER A 1 194 ? -13.314 -19.014 2.142 1.00 48.84 194 SER A N 1
ATOM 1479 C CA . SER A 1 194 ? -14.358 -19.589 3.003 1.00 48.84 194 SER A CA 1
ATOM 1480 C C . SER A 1 194 ? -15.643 -18.743 2.996 1.00 48.84 194 SER A C 1
ATOM 1482 O O . SER A 1 194 ? -16.739 -19.279 3.106 1.00 48.84 194 SER A O 1
ATOM 1484 N N . GLN A 1 195 ? -15.524 -17.433 2.767 1.00 45.53 195 GLN A N 1
ATOM 1485 C CA . GLN A 1 195 ? -16.582 -16.437 2.918 1.00 45.53 195 GLN A CA 1
ATOM 1486 C C . GLN A 1 195 ? -17.454 -16.250 1.657 1.00 45.53 195 GLN A C 1
ATOM 1488 O O . GLN A 1 195 ? -18.614 -15.866 1.781 1.00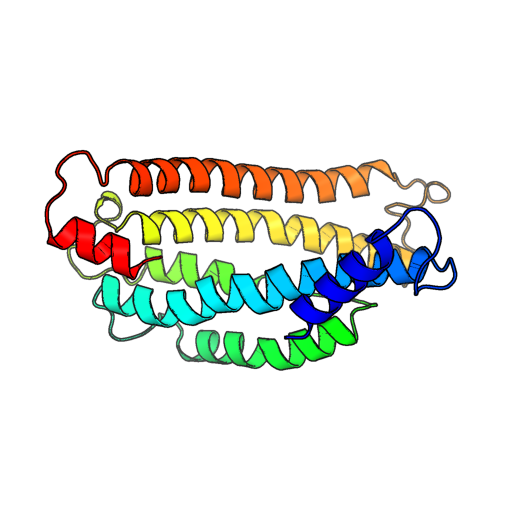 45.53 195 GLN A O 1
ATOM 1493 N N . HIS A 1 196 ? -16.957 -16.580 0.454 1.00 44.84 196 HIS A N 1
ATOM 1494 C CA . HIS A 1 196 ? -17.728 -16.475 -0.804 1.00 44.84 196 HIS A CA 1
ATOM 1495 C C . HIS A 1 196 ? -18.345 -17.792 -1.286 1.00 44.84 196 HIS A C 1
ATOM 1497 O O . HIS A 1 196 ? -19.293 -17.781 -2.063 1.00 44.84 196 HIS A O 1
ATOM 1503 N N . HIS A 1 197 ? -17.839 -18.948 -0.860 1.00 42.44 197 HIS A N 1
ATOM 1504 C CA . HIS A 1 197 ? -18.380 -20.231 -1.326 1.00 42.44 197 HIS A CA 1
ATOM 1505 C C . HIS A 1 197 ? -19.493 -20.789 -0.421 1.00 42.44 197 HIS A C 1
ATOM 1507 O O . HIS A 1 197 ? -20.237 -21.674 -0.840 1.00 42.44 197 HIS A O 1
ATOM 1513 N N . LEU A 1 198 ? -19.686 -20.224 0.778 1.00 52.22 198 LEU A N 1
ATOM 1514 C CA . LEU A 1 198 ? -20.756 -20.613 1.707 1.00 52.22 198 LEU A CA 1
ATOM 1515 C C . LEU A 1 198 ? -22.152 -20.063 1.341 1.00 52.22 198 LEU A C 1
ATOM 1517 O O . LEU A 1 198 ? -23.136 -20.458 1.967 1.00 52.22 198 LEU A O 1
ATOM 1521 N N . TYR A 1 199 ? -22.291 -19.212 0.312 1.00 48.81 199 TYR A N 1
ATOM 1522 C CA . TYR A 1 199 ? -23.592 -18.639 -0.086 1.00 48.81 199 TYR A CA 1
ATOM 1523 C C . TYR A 1 199 ? -24.655 -19.684 -0.468 1.00 48.81 199 TYR A C 1
ATOM 1525 O O . TYR A 1 199 ? -25.848 -19.401 -0.359 1.00 48.81 199 TYR A O 1
ATOM 1533 N N . ALA A 1 200 ? -24.249 -20.890 -0.876 1.00 50.38 200 ALA A N 1
ATOM 1534 C CA . ALA A 1 200 ? -25.160 -21.982 -1.228 1.00 50.38 200 ALA A CA 1
ATOM 1535 C C . ALA A 1 200 ? -25.540 -22.892 -0.040 1.00 50.38 200 ALA A C 1
ATOM 1537 O O . ALA A 1 200 ? -26.355 -23.795 -0.203 1.00 50.38 200 ALA A O 1
ATOM 1538 N N . VAL A 1 201 ? -24.966 -22.670 1.149 1.00 54.12 201 VAL A N 1
ATOM 1539 C CA . VAL A 1 201 ? -25.046 -23.604 2.293 1.00 54.12 201 VAL A CA 1
ATOM 1540 C C . VAL A 1 201 ? -26.093 -23.170 3.337 1.00 54.12 201 VAL A C 1
ATOM 1542 O O . VAL A 1 201 ? -26.151 -23.707 4.435 1.00 54.12 201 VAL A O 1
ATOM 1545 N N . GLY A 1 202 ? -26.974 -22.222 2.995 1.00 51.50 202 GLY A N 1
ATOM 1546 C CA . GLY A 1 202 ? -28.105 -21.847 3.855 1.00 51.50 202 GLY A CA 1
ATOM 1547 C C . GLY A 1 202 ? -27.739 -20.938 5.032 1.00 51.50 202 GLY A C 1
ATOM 1548 O O . GLY A 1 202 ? -28.287 -21.093 6.119 1.00 51.50 202 GLY A O 1
ATOM 1549 N N . LEU A 1 203 ? -26.821 -19.989 4.822 1.00 60.75 203 LEU A N 1
ATOM 1550 C CA . LEU A 1 203 ? -26.546 -18.924 5.792 1.00 60.75 203 LEU A CA 1
ATOM 1551 C C . LEU A 1 203 ? -27.751 -17.984 5.953 1.00 60.75 203 LEU A C 1
ATOM 1553 O O . LEU A 1 203 ? -28.511 -17.765 5.002 1.00 60.75 203 LEU A O 1
ATOM 1557 N N . ASP A 1 204 ? -27.901 -17.420 7.152 1.00 66.88 204 ASP A N 1
ATOM 1558 C CA . ASP A 1 204 ? -28.989 -16.503 7.483 1.00 66.88 204 ASP A CA 1
ATOM 1559 C C . ASP A 1 204 ? -28.945 -15.216 6.634 1.00 66.88 204 ASP A C 1
ATOM 1561 O O . ASP A 1 204 ? -27.927 -14.850 6.034 1.00 66.88 204 ASP A O 1
ATOM 1565 N N . VAL A 1 205 ? -30.100 -14.557 6.530 1.00 64.75 205 VAL A N 1
ATOM 1566 C CA . VAL A 1 205 ? -30.314 -13.421 5.620 1.00 64.75 205 VAL A CA 1
ATOM 1567 C C . VAL A 1 205 ? -29.450 -12.217 5.999 1.00 64.75 205 VAL A C 1
ATOM 1569 O O . VAL A 1 205 ? -28.970 -11.531 5.097 1.00 64.75 205 VAL A O 1
ATOM 1572 N N . ASP A 1 206 ? -29.181 -12.007 7.287 1.00 57.00 206 ASP A N 1
ATOM 1573 C CA . ASP A 1 206 ? -28.386 -10.876 7.769 1.00 57.00 206 ASP A CA 1
ATOM 1574 C C . ASP A 1 206 ? -26.902 -11.091 7.467 1.00 57.00 206 ASP A C 1
ATOM 1576 O O . ASP A 1 206 ? -26.221 -10.200 6.957 1.00 57.00 206 ASP A O 1
ATOM 1580 N N . THR A 1 207 ? -26.424 -12.320 7.657 1.00 53.66 207 THR A N 1
ATOM 1581 C CA . THR A 1 207 ? -25.078 -12.754 7.285 1.00 53.66 207 THR A CA 1
ATOM 1582 C C . THR A 1 207 ? -24.859 -12.644 5.771 1.00 53.66 207 THR A C 1
ATOM 1584 O O . THR A 1 207 ? -23.838 -12.124 5.321 1.00 53.66 207 THR A O 1
ATOM 1587 N N . ARG A 1 208 ? -25.843 -13.031 4.948 1.00 52.28 208 ARG A N 1
ATOM 1588 C CA . ARG A 1 208 ? -25.776 -12.861 3.484 1.00 52.28 208 ARG A CA 1
ATOM 1589 C C . ARG A 1 208 ? -25.817 -11.399 3.045 1.00 52.28 208 ARG A C 1
ATOM 1591 O O . ARG A 1 208 ? -25.085 -11.033 2.126 1.00 52.28 208 ARG A O 1
ATOM 1598 N N . ALA A 1 209 ? -26.661 -10.575 3.662 1.00 53.09 209 ALA A N 1
ATOM 1599 C CA . ALA A 1 209 ? -26.771 -9.153 3.346 1.00 53.09 209 ALA A CA 1
ATOM 1600 C C . ALA A 1 209 ? -25.480 -8.405 3.706 1.00 53.09 209 ALA A C 1
ATOM 1602 O O . ALA A 1 209 ? -24.981 -7.618 2.901 1.00 53.09 209 ALA A O 1
ATOM 1603 N N . TYR A 1 210 ? -24.887 -8.732 4.857 1.00 51.97 210 TYR A N 1
ATOM 1604 C CA . TYR A 1 210 ? -23.572 -8.246 5.263 1.00 51.97 210 TYR A CA 1
ATOM 1605 C C . TYR A 1 210 ? -22.486 -8.617 4.243 1.00 51.97 210 TYR A C 1
ATOM 1607 O O . TYR A 1 210 ? -21.694 -7.766 3.841 1.00 51.97 210 TYR A O 1
ATOM 1615 N N . PHE A 1 211 ? -22.479 -9.860 3.756 1.00 50.47 211 PHE A N 1
ATOM 1616 C CA . PHE A 1 211 ? -21.482 -10.307 2.782 1.00 50.47 211 PHE A CA 1
ATOM 1617 C C . PHE A 1 211 ? -21.701 -9.767 1.361 1.00 50.47 211 PHE A C 1
ATOM 1619 O O . PHE A 1 211 ? -20.729 -9.615 0.628 1.00 50.47 211 PHE A O 1
ATOM 1626 N N . THR A 1 212 ? -22.940 -9.431 0.986 1.00 45.00 212 THR A N 1
ATOM 1627 C CA . THR A 1 212 ? -23.259 -8.827 -0.323 1.00 45.00 212 THR A CA 1
ATOM 1628 C C . THR A 1 212 ? -22.885 -7.343 -0.367 1.00 45.00 212 THR A C 1
ATOM 1630 O O . THR A 1 212 ? -22.535 -6.830 -1.420 1.00 45.00 212 THR A O 1
ATOM 1633 N N . ALA A 1 213 ? -22.939 -6.644 0.771 1.00 45.44 213 ALA A N 1
ATOM 1634 C CA . ALA A 1 213 ? -22.573 -5.229 0.869 1.00 45.44 213 ALA A CA 1
ATOM 1635 C C . ALA A 1 213 ? -21.054 -4.986 0.990 1.00 45.44 213 ALA A C 1
ATOM 1637 O O . ALA A 1 213 ? -20.599 -3.859 0.813 1.00 45.44 213 ALA A O 1
ATOM 1638 N N . ALA A 1 214 ? -20.279 -6.024 1.321 1.00 39.06 214 ALA A N 1
ATOM 1639 C CA . ALA A 1 214 ? -18.834 -5.948 1.553 1.00 39.06 214 ALA A CA 1
ATOM 1640 C C . ALA A 1 214 ? -17.969 -6.313 0.323 1.00 39.06 214 ALA A C 1
ATOM 1642 O O . ALA A 1 214 ? -16.741 -6.314 0.429 1.00 39.06 214 ALA A O 1
ATOM 1643 N N . THR A 1 215 ? -18.591 -6.607 -0.824 1.00 38.44 215 THR A N 1
ATOM 1644 C CA . THR A 1 215 ? -17.959 -6.785 -2.150 1.00 38.44 215 THR A CA 1
ATOM 1645 C C . THR A 1 215 ? -18.493 -5.757 -3.128 1.00 38.44 215 THR A C 1
ATOM 1647 O O . THR A 1 215 ? -17.674 -5.167 -3.863 1.00 38.44 215 THR A O 1
#

Solvent-accessible surface area (backbone atoms only — not comparable to full-atom values): 12244 Å² total; per-residue (Å²): 110,69,37,58,51,37,50,49,52,53,50,58,38,65,70,52,93,65,76,67,76,61,81,74,43,64,64,62,51,52,51,42,54,51,52,23,52,51,39,41,45,68,67,41,48,44,40,45,53,54,56,45,48,35,64,58,46,51,28,60,77,55,72,38,94,63,67,87,51,59,68,60,55,52,47,58,57,64,44,45,62,57,47,48,54,38,49,76,58,30,89,70,73,89,90,82,73,70,63,26,58,52,50,45,50,34,69,72,74,60,57,43,92,88,62,49,84,92,74,56,56,68,66,60,50,47,51,40,54,46,20,53,50,47,58,66,29,47,59,45,43,51,49,49,52,49,50,52,49,35,35,76,73,66,74,45,38,63,52,41,62,94,64,74,20,41,62,64,56,57,52,50,37,49,46,51,33,50,50,50,50,49,50,46,51,52,56,44,47,54,61,52,50,61,67,67,68,44,76,83,72,75,68,55,71,66,63,50,52,55,56,62,74,75,112

Radius of gyration: 21.04 Å; Cα contacts (8 Å, |Δi|>4): 155; chains: 1; bounding box: 64×38×59 Å

Organism: NCBI:txid90145

InterPro domains:
  IPR000883 Cytochrome c oxidase subunit I [PF00115] (1-96)
  IPR000883 Cytochrome c oxidase subunit I [PF00115] (99-175)
  IPR000883 Cytochrome c oxidase subunit I [PR01165] (27-50)
  IPR000883 Cytochrome c oxidase subunit I [PR01165] (55-79)
  IPR000883 Cytochrome c oxidase subunit I [PR01165] (137-155)
  IPR000883 Cytochrome c oxidase subunit I [PTHR10422] (1-99)
  IPR023616 Cytochrome c oxidase-like, subunit I domain [PS50855] (1-215)
  IPR036927 Cytochrome c oxidase-like, subunit I superfamily [G3DSA:1.20.210.10] (1-174)
  IPR036927 Cytochrome c oxidase-like, subunit I superfamily [G3DSA:1.20.210.10] (175-215)
  IPR036927 Cytochrome c oxidase-like, subunit I superfamily [SSF81442] (1-215)

Secondary structure (DSSP, 8-state):
-HHHHHHHHHHHHTTSSS--SSTT-HHHHHHHHHHHHHHHIIIIIHIIIIIIIHHHHHHHHHT-SS-S-HHHHHHHHHTHHHHHHHHHHGGG----THHHHHHHHHHHH-PPTT--GGGS-HHHHHHHHHHHHHHHHHHHHHHHHHHHHHHHHS---SS-GGGT--HHHHHHHHHHHHHHHHHHHHHHHHHHHHHHHGGGS---HHHHHHHHHT-